Protein AF-A0A2E7MBL1-F1 (afdb_monomer)

Structure (mmCIF, N/CA/C/O backbone):
data_AF-A0A2E7MBL1-F1
#
_entry.id   AF-A0A2E7MBL1-F1
#
loop_
_atom_site.group_PDB
_atom_site.id
_atom_site.type_symbol
_atom_site.label_atom_id
_atom_site.label_alt_id
_atom_site.label_comp_id
_atom_site.label_asym_id
_atom_site.label_entity_id
_atom_site.label_seq_id
_atom_site.pdbx_PDB_ins_code
_atom_site.Cartn_x
_atom_site.Cartn_y
_atom_site.Cartn_z
_atom_site.occupancy
_atom_site.B_iso_or_equiv
_atom_site.auth_seq_id
_atom_site.auth_comp_id
_atom_site.auth_asym_id
_atom_site.auth_atom_id
_atom_site.pdbx_PDB_model_num
ATOM 1 N N . MET A 1 1 ? -48.031 -14.421 -4.126 1.00 44.28 1 MET A N 1
ATOM 2 C CA . MET A 1 1 ? -47.291 -13.347 -3.430 1.00 44.28 1 MET A CA 1
ATOM 3 C C . MET A 1 1 ? -46.295 -12.757 -4.421 1.00 44.28 1 MET A C 1
ATOM 5 O O . MET A 1 1 ? -45.382 -13.461 -4.819 1.00 44.28 1 MET A O 1
ATOM 9 N N . ARG A 1 2 ? -46.548 -11.547 -4.940 1.00 41.62 2 ARG A N 1
ATOM 10 C CA . ARG A 1 2 ? -45.677 -10.854 -5.911 1.00 41.62 2 ARG A CA 1
ATOM 11 C C . ARG A 1 2 ? -44.981 -9.699 -5.187 1.00 41.62 2 ARG A C 1
ATOM 13 O O . ARG A 1 2 ? -45.661 -8.847 -4.620 1.00 41.62 2 ARG A O 1
ATOM 20 N N . SER A 1 3 ? -43.653 -9.727 -5.166 1.00 53.53 3 SER A N 1
ATOM 21 C CA . SER A 1 3 ? -42.767 -8.785 -4.480 1.00 53.53 3 SER A CA 1
ATOM 22 C C . SER A 1 3 ? -42.781 -7.404 -5.150 1.00 53.53 3 SER A C 1
ATOM 24 O O . SER A 1 3 ? -42.576 -7.273 -6.354 1.00 53.53 3 SER A O 1
ATOM 26 N N . ARG A 1 4 ? -43.040 -6.359 -4.353 1.00 54.19 4 ARG A N 1
ATOM 27 C CA . ARG A 1 4 ? -43.056 -4.937 -4.741 1.00 54.19 4 ARG A CA 1
ATOM 28 C C . ARG A 1 4 ? -41.852 -4.194 -4.142 1.00 54.19 4 ARG A C 1
ATOM 30 O O . ARG A 1 4 ? -42.036 -3.273 -3.357 1.00 54.19 4 ARG A O 1
ATOM 37 N N . VAL A 1 5 ? -40.626 -4.602 -4.473 1.00 56.81 5 VAL A N 1
ATOM 38 C CA . VAL A 1 5 ? -39.403 -3.925 -3.986 1.00 56.81 5 VAL A CA 1
ATOM 39 C C . VAL A 1 5 ? -38.355 -3.667 -5.094 1.00 56.81 5 VAL A C 1
ATOM 41 O O . VAL A 1 5 ? -37.235 -4.143 -4.971 1.00 56.81 5 VAL A O 1
ATOM 44 N N . PRO A 1 6 ? -38.665 -2.943 -6.195 1.00 56.41 6 PRO A N 1
ATOM 45 C CA . PRO A 1 6 ? -37.592 -2.366 -7.022 1.00 56.41 6 PRO A CA 1
ATOM 46 C C . PRO A 1 6 ? -37.546 -0.827 -7.068 1.00 56.41 6 PRO A C 1
ATOM 48 O O . PRO A 1 6 ? -36.620 -0.281 -7.650 1.00 56.41 6 PRO A O 1
ATOM 51 N N . TRP A 1 7 ? -38.488 -0.101 -6.453 1.00 54.50 7 TRP A N 1
ATOM 52 C CA . TRP A 1 7 ? -38.578 1.366 -6.625 1.00 54.50 7 TRP A CA 1
ATOM 53 C C . TRP A 1 7 ? -37.818 2.209 -5.588 1.00 54.50 7 TRP A C 1
ATOM 55 O O . TRP A 1 7 ? -37.552 3.380 -5.843 1.00 54.50 7 TRP A O 1
ATOM 65 N N . ILE A 1 8 ? -37.444 1.644 -4.435 1.00 56.12 8 ILE A N 1
ATOM 66 C CA . ILE A 1 8 ? -36.786 2.412 -3.357 1.00 56.12 8 ILE A CA 1
ATOM 67 C C . ILE A 1 8 ? -35.275 2.570 -3.615 1.00 56.12 8 ILE A C 1
ATOM 69 O O . ILE A 1 8 ? -34.689 3.581 -3.244 1.00 56.12 8 ILE A O 1
ATOM 73 N N . LEU A 1 9 ? -34.640 1.625 -4.316 1.00 55.78 9 LEU A N 1
ATOM 74 C CA . LEU A 1 9 ? -33.198 1.686 -4.599 1.00 55.78 9 LEU A CA 1
ATOM 75 C C . LEU A 1 9 ? -32.841 2.714 -5.688 1.00 55.78 9 LEU A C 1
ATOM 77 O O . LEU A 1 9 ? -31.791 3.345 -5.614 1.00 55.78 9 LEU A O 1
ATOM 81 N N . SER A 1 10 ? -33.733 2.973 -6.649 1.00 58.56 10 SER A N 1
ATOM 82 C CA . SER A 1 10 ? -33.490 3.974 -7.698 1.00 58.56 10 SER A CA 1
ATOM 83 C C . SER A 1 10 ? -33.503 5.421 -7.187 1.00 58.56 10 SER A C 1
ATOM 85 O O . SER A 1 10 ? -32.818 6.271 -7.752 1.00 58.56 10 SER A O 1
ATOM 87 N N . SER A 1 11 ? -34.241 5.727 -6.112 1.00 59.75 11 SER A N 1
ATOM 88 C CA . SER A 1 11 ? -34.315 7.095 -5.576 1.00 59.75 11 SER A CA 1
ATOM 89 C C . SER A 1 11 ? -33.049 7.535 -4.835 1.00 59.75 11 SER A C 1
ATOM 91 O O . SER A 1 11 ? -32.712 8.716 -4.876 1.00 59.75 11 SER A O 1
ATOM 93 N N . PHE A 1 12 ? -32.314 6.609 -4.208 1.00 60.38 12 PHE A N 1
ATOM 94 C CA . PHE A 1 12 ? -31.072 6.947 -3.499 1.00 60.38 12 PHE A CA 1
ATOM 95 C C . PHE A 1 12 ? -29.917 7.261 -4.460 1.00 60.38 12 PHE A C 1
ATOM 97 O O . PHE A 1 12 ? -29.176 8.217 -4.238 1.00 60.38 12 PHE A O 1
ATOM 104 N N . LEU A 1 13 ? -29.827 6.541 -5.582 1.00 61.12 13 LEU A N 1
ATOM 105 C CA . LEU A 1 13 ? -28.829 6.802 -6.627 1.00 61.12 13 LEU A CA 1
ATOM 106 C C . LEU A 1 13 ? -29.030 8.166 -7.313 1.00 61.12 13 LEU A C 1
ATOM 108 O O . LEU A 1 13 ? -28.062 8.873 -7.590 1.00 61.12 13 LEU A O 1
ATOM 112 N N . ALA A 1 14 ? -30.282 8.585 -7.528 1.00 62.28 14 ALA A N 1
ATOM 113 C CA . ALA A 1 14 ? -30.582 9.890 -8.121 1.00 62.28 14 ALA A CA 1
ATOM 114 C C . ALA A 1 14 ? -30.240 11.069 -7.185 1.00 62.28 14 ALA A C 1
ATOM 116 O O . ALA A 1 14 ? -29.784 12.114 -7.651 1.00 62.28 14 ALA A O 1
ATOM 117 N N . ALA A 1 15 ? -30.416 10.903 -5.869 1.00 65.06 15 ALA A N 1
ATOM 118 C CA . ALA A 1 15 ? -30.093 11.942 -4.891 1.00 65.06 15 ALA A CA 1
ATOM 119 C C . ALA A 1 15 ? -28.574 12.175 -4.757 1.00 65.06 15 ALA A C 1
ATOM 121 O O . ALA A 1 15 ? -28.138 13.324 -4.676 1.00 65.06 15 ALA A O 1
ATOM 122 N N . GLY A 1 16 ? -27.763 11.110 -4.811 1.00 65.00 16 GLY A N 1
ATOM 123 C CA . GLY A 1 16 ? -26.299 11.214 -4.749 1.00 65.00 16 GLY A CA 1
ATOM 124 C C . GLY A 1 16 ? -25.694 11.984 -5.930 1.00 65.00 16 GLY A C 1
ATOM 125 O O . GLY A 1 16 ? -24.835 12.848 -5.742 1.00 65.00 16 GLY A O 1
ATOM 126 N N . LEU A 1 17 ? -26.201 11.754 -7.147 1.00 70.19 17 LEU A N 1
ATOM 127 C CA . LEU A 1 17 ? -25.738 12.461 -8.348 1.00 70.19 17 LEU A CA 1
ATOM 128 C C . LEU A 1 17 ? -26.079 13.962 -8.325 1.00 70.19 17 LEU A C 1
ATOM 130 O O . LEU A 1 17 ? -25.280 14.779 -8.783 1.00 70.19 17 LEU A O 1
ATOM 134 N N . ALA A 1 18 ? -27.220 14.347 -7.747 1.00 69.38 18 ALA A N 1
ATOM 135 C CA . ALA A 1 18 ? -27.607 15.753 -7.627 1.00 69.38 18 ALA A CA 1
ATOM 136 C C . ALA A 1 18 ? -26.711 16.534 -6.643 1.00 69.38 18 ALA A C 1
ATOM 138 O O . ALA A 1 18 ? -26.322 17.668 -6.928 1.00 69.38 18 ALA A O 1
ATOM 139 N N . LEU A 1 19 ? -26.332 15.919 -5.516 1.00 69.38 19 LEU A N 1
ATOM 140 C CA . LEU A 1 19 ? -25.404 16.509 -4.539 1.00 69.38 19 LEU A CA 1
ATOM 141 C C . LEU A 1 19 ? -23.981 16.651 -5.100 1.00 69.38 19 LEU A C 1
ATOM 143 O O . LEU A 1 19 ? -23.339 17.685 -4.898 1.00 69.38 19 LEU A O 1
ATOM 147 N N . SER A 1 20 ? -23.520 15.657 -5.864 1.00 74.88 20 SER A N 1
ATOM 148 C CA . SER A 1 20 ? -22.233 15.696 -6.570 1.00 74.88 20 SER A CA 1
ATOM 149 C C . SER A 1 20 ? -22.146 16.887 -7.537 1.00 74.88 20 SER A C 1
ATOM 151 O O . SER A 1 20 ? -21.222 17.702 -7.434 1.00 74.88 20 SER A O 1
ATOM 153 N N . LEU A 1 21 ? -23.153 17.065 -8.399 1.00 74.81 21 LEU A N 1
ATOM 154 C CA . LEU A 1 21 ? -23.195 18.153 -9.384 1.00 74.81 21 LEU A CA 1
ATOM 155 C C . LEU A 1 21 ? -23.265 19.543 -8.737 1.00 74.81 21 LEU A C 1
ATOM 157 O O . LEU A 1 21 ? -22.626 20.483 -9.213 1.00 74.81 21 LEU A O 1
ATOM 161 N N . TRP A 1 22 ? -23.984 19.678 -7.620 1.00 75.81 22 TRP A N 1
ATOM 162 C CA . TRP A 1 22 ? -24.046 20.943 -6.887 1.00 75.81 22 TRP A CA 1
ATOM 163 C C . TRP A 1 22 ? -22.694 21.315 -6.255 1.00 75.81 22 TRP A C 1
ATOM 165 O O . TRP A 1 22 ? -22.268 22.470 -6.332 1.00 75.81 22 TRP A O 1
ATOM 175 N N . SER A 1 23 ? -21.963 20.328 -5.721 1.00 75.50 23 SER A N 1
ATOM 176 C CA . SER A 1 23 ? -20.622 20.543 -5.157 1.00 75.50 23 SER A CA 1
ATOM 177 C C . SER A 1 23 ? -19.590 20.976 -6.212 1.00 75.50 23 SER A C 1
ATOM 179 O O . SER A 1 23 ? -18.715 21.800 -5.929 1.00 75.50 23 SER A O 1
ATOM 181 N N . GLN A 1 24 ? -19.717 20.478 -7.449 1.00 75.00 24 GLN A N 1
ATOM 182 C CA . GLN A 1 24 ? -18.837 20.852 -8.558 1.00 75.00 24 GLN A CA 1
ATOM 183 C C . GLN A 1 24 ? -19.093 22.289 -9.035 1.00 75.00 24 GLN A C 1
ATOM 185 O O . GLN A 1 24 ? -18.135 23.025 -9.279 1.00 75.00 24 GLN A O 1
ATOM 190 N N . GLY A 1 25 ? -20.355 22.732 -9.082 1.00 79.56 25 GLY A N 1
ATOM 191 C CA . GLY A 1 25 ? -20.706 24.110 -9.450 1.00 79.56 25 GLY A CA 1
ATOM 192 C C . GLY A 1 25 ? -20.120 25.164 -8.500 1.00 79.56 25 GLY A C 1
ATOM 193 O O . GLY A 1 25 ? -19.613 26.192 -8.948 1.00 79.56 25 GLY A O 1
ATOM 194 N N . ALA A 1 26 ? -20.100 24.884 -7.192 1.00 77.44 26 ALA A N 1
ATOM 195 C CA . ALA A 1 26 ? -19.528 25.794 -6.196 1.00 77.44 26 ALA A CA 1
ATOM 196 C C . ALA A 1 26 ? -18.005 25.978 -6.354 1.00 77.44 26 ALA A C 1
ATOM 198 O O . ALA A 1 26 ? -17.490 27.082 -6.173 1.00 77.44 26 ALA A O 1
ATOM 199 N N . ARG A 1 27 ? -17.278 24.919 -6.747 1.00 76.56 27 ARG A N 1
ATOM 200 C CA . ARG A 1 27 ? -15.826 24.989 -6.996 1.00 76.56 27 ARG A CA 1
ATOM 201 C C . ARG A 1 27 ? -15.489 25.804 -8.244 1.00 76.56 27 ARG A C 1
ATOM 203 O O . ARG A 1 27 ? -14.514 26.551 -8.221 1.00 76.56 27 ARG A O 1
ATOM 210 N N . ILE A 1 28 ? -16.295 25.702 -9.303 1.00 77.12 28 ILE A N 1
ATOM 211 C CA . ILE A 1 28 ? -16.098 26.491 -10.530 1.00 77.12 28 ILE A CA 1
ATOM 212 C C . ILE A 1 28 ? -16.304 27.986 -10.240 1.00 77.12 28 ILE A C 1
ATOM 214 O O . ILE A 1 28 ? -15.439 28.790 -10.579 1.00 77.12 28 ILE A O 1
ATOM 218 N N . ALA A 1 29 ? -17.362 28.352 -9.508 1.00 74.81 29 ALA A N 1
ATOM 219 C CA . ALA A 1 29 ? -17.613 29.745 -9.127 1.00 74.81 29 ALA A CA 1
ATOM 220 C C . ALA A 1 29 ? -16.495 30.339 -8.242 1.00 74.81 29 ALA A C 1
ATOM 222 O O . ALA A 1 29 ? -16.135 31.509 -8.379 1.00 74.81 29 ALA A O 1
ATOM 223 N N . GLN A 1 30 ? -15.902 29.533 -7.354 1.00 77.12 30 GLN A N 1
ATOM 224 C CA . GLN A 1 30 ? -14.782 29.967 -6.514 1.00 77.12 30 GLN A CA 1
ATOM 225 C C . GLN A 1 30 ? -13.501 30.219 -7.330 1.00 77.12 30 GLN A C 1
ATOM 227 O O . GLN A 1 30 ? -12.761 31.158 -7.034 1.00 77.12 30 GLN A O 1
ATOM 232 N N . LEU A 1 31 ? -13.251 29.416 -8.369 1.00 77.38 31 LEU A N 1
ATOM 233 C CA . LEU A 1 31 ? -12.105 29.591 -9.267 1.00 77.38 31 LEU A CA 1
ATOM 234 C C . LEU A 1 31 ? -12.280 30.798 -10.200 1.00 77.38 31 LEU A C 1
ATOM 236 O O . LEU A 1 31 ? -11.326 31.549 -10.406 1.00 77.38 31 LEU A O 1
ATOM 240 N N . GLU A 1 32 ? -13.493 31.046 -10.699 1.00 75.81 32 GLU A N 1
ATOM 241 C CA . GLU A 1 32 ? -13.794 32.249 -11.488 1.00 75.81 32 GLU A CA 1
ATOM 242 C C . GLU A 1 32 ? -13.637 33.531 -10.655 1.00 75.81 32 GLU A C 1
ATOM 244 O O . GLU A 1 32 ? -13.044 34.504 -11.126 1.00 75.81 32 GLU A O 1
ATOM 249 N N . GLY A 1 33 ? -14.054 33.520 -9.383 1.00 72.75 33 GLY A N 1
ATOM 250 C CA . GLY A 1 33 ? -13.840 34.646 -8.468 1.00 72.75 33 GLY A CA 1
ATOM 251 C C . GLY A 1 33 ? -12.359 34.967 -8.216 1.00 72.75 33 GLY A C 1
ATOM 252 O O . GLY A 1 33 ? -11.988 36.137 -8.111 1.00 72.75 33 GLY A O 1
ATOM 253 N N . GLN A 1 34 ? -11.492 33.950 -8.174 1.00 71.44 34 GLN A N 1
ATOM 254 C CA . GLN A 1 34 ? -10.045 34.138 -7.999 1.00 71.44 34 GLN A CA 1
ATOM 255 C C . GLN A 1 34 ? -9.352 34.663 -9.263 1.00 71.44 34 GLN A C 1
ATOM 257 O O . GLN A 1 34 ? -8.425 35.465 -9.162 1.00 71.44 34 GLN A O 1
ATOM 262 N N . LEU A 1 35 ? -9.818 34.261 -10.448 1.00 63.78 35 LEU A N 1
ATOM 263 C CA . LEU A 1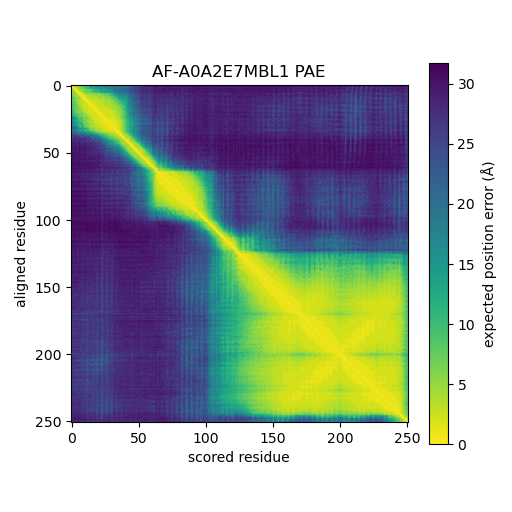 35 ? -9.280 34.741 -11.725 1.00 63.78 35 LEU A CA 1
ATOM 264 C C . LEU A 1 35 ? -9.690 36.188 -12.027 1.00 63.78 35 LEU A C 1
ATOM 266 O O . LEU A 1 35 ? -8.877 36.957 -12.533 1.00 63.78 35 LEU A O 1
ATOM 270 N N . VAL A 1 36 ? -10.913 36.588 -11.666 1.00 65.31 36 VAL A N 1
ATOM 271 C CA . VAL A 1 36 ? -11.388 37.969 -11.859 1.00 65.31 36 VAL A CA 1
ATOM 272 C C . VAL A 1 36 ? -10.793 38.927 -10.813 1.00 65.31 36 VAL A C 1
ATOM 274 O O . VAL A 1 36 ? -10.512 40.082 -11.129 1.00 65.31 36 VAL A O 1
ATOM 277 N N . GLY A 1 37 ? -10.514 38.456 -9.591 1.00 49.44 37 GLY A N 1
ATOM 278 C CA . GLY A 1 37 ? -9.892 39.266 -8.533 1.00 49.44 37 GLY A CA 1
ATOM 279 C C . GLY A 1 37 ? -8.398 39.567 -8.727 1.00 49.44 37 GLY A C 1
ATOM 280 O O . GLY A 1 37 ? -7.893 40.529 -8.152 1.00 49.44 37 GLY A O 1
ATOM 281 N N . ALA A 1 38 ? -7.687 38.791 -9.551 1.00 50.38 38 ALA A N 1
ATOM 282 C CA . ALA A 1 38 ? -6.247 38.950 -9.779 1.00 50.38 38 ALA A CA 1
ATOM 283 C C . ALA A 1 38 ? -5.884 39.927 -10.920 1.00 50.38 38 ALA A C 1
ATOM 285 O O . ALA A 1 38 ? -4.704 40.165 -11.163 1.00 50.38 38 ALA A O 1
ATOM 286 N N . GLY A 1 39 ? -6.871 40.499 -11.622 1.00 47.28 39 GLY A N 1
ATOM 287 C CA . GLY A 1 39 ? -6.654 41.345 -12.806 1.00 47.28 39 GLY A CA 1
ATOM 288 C C . GLY A 1 39 ? -6.695 42.864 -12.586 1.00 47.28 39 GLY A C 1
ATOM 289 O O . GLY A 1 39 ? -6.625 43.603 -13.564 1.00 47.28 39 GLY A O 1
ATOM 290 N N . ALA A 1 40 ? -6.846 43.354 -11.350 1.00 46.38 40 ALA A N 1
ATOM 291 C CA . ALA A 1 40 ? -7.170 44.765 -11.085 1.00 46.38 40 ALA A CA 1
ATOM 292 C C . ALA A 1 40 ? -6.053 45.602 -10.430 1.00 46.38 40 ALA A C 1
ATOM 294 O O . ALA A 1 40 ? -6.334 46.685 -9.918 1.00 46.38 40 ALA A O 1
ATOM 295 N N . VAL A 1 41 ? -4.794 45.155 -10.440 1.00 51.78 41 VAL A N 1
ATOM 296 C CA . VAL A 1 41 ? -3.677 45.945 -9.892 1.00 51.78 41 VAL A CA 1
ATOM 297 C C . VAL A 1 41 ? -2.535 45.993 -10.912 1.00 51.78 41 VAL A C 1
ATOM 299 O O . VAL A 1 41 ? -2.065 44.956 -11.360 1.00 51.78 41 VAL A O 1
ATOM 302 N N . GLU A 1 42 ? -2.136 47.223 -11.258 1.00 48.09 42 GLU A N 1
ATOM 303 C CA . GLU A 1 42 ? -1.016 47.628 -12.133 1.00 48.09 42 GLU A CA 1
ATOM 304 C C . GLU A 1 42 ? -1.270 47.746 -13.648 1.00 48.09 42 GLU A C 1
ATOM 306 O O . GLU A 1 42 ? -0.543 47.227 -14.488 1.00 48.09 42 GLU A O 1
ATOM 311 N N . ALA A 1 43 ? -2.232 48.597 -14.008 1.00 44.97 43 ALA A N 1
ATOM 312 C CA . ALA A 1 43 ? -2.128 49.424 -15.213 1.00 44.97 43 ALA A CA 1
ATOM 313 C C . ALA A 1 43 ? -1.889 50.884 -14.788 1.00 44.97 43 ALA A C 1
ATOM 315 O O . ALA A 1 43 ? -2.813 51.691 -14.722 1.00 44.97 43 ALA A O 1
ATOM 316 N N . GLY A 1 44 ? -0.647 51.213 -14.430 1.00 41.44 44 GLY A N 1
ATOM 317 C CA . GLY A 1 44 ? -0.259 52.559 -14.016 1.00 41.44 44 GLY A CA 1
ATOM 318 C C . GLY A 1 44 ? 1.204 52.848 -14.338 1.00 41.44 44 GLY A C 1
ATOM 319 O O . GLY A 1 44 ? 2.086 52.115 -13.919 1.00 41.44 44 GLY A O 1
ATOM 320 N N . SER A 1 45 ? 1.423 53.938 -15.076 1.00 45.41 45 SER A N 1
ATOM 321 C CA . SER A 1 45 ? 2.699 54.615 -15.357 1.00 45.41 45 SER A CA 1
ATOM 322 C C . SER A 1 45 ? 3.731 53.904 -16.247 1.00 45.41 45 SER A C 1
ATOM 324 O O . SER A 1 45 ? 4.815 53.538 -15.805 1.00 45.41 45 SER A O 1
ATOM 326 N N . VAL A 1 46 ? 3.458 53.870 -17.555 1.00 45.88 46 VAL A N 1
ATOM 327 C CA . VAL A 1 46 ? 4.509 53.953 -18.587 1.00 45.88 46 VAL A CA 1
ATOM 328 C C . VAL A 1 46 ? 4.355 55.296 -19.296 1.00 45.88 46 VAL A C 1
ATOM 330 O O . VAL A 1 46 ? 3.793 55.392 -20.383 1.00 45.88 46 VAL A O 1
ATOM 333 N N . GLN A 1 47 ? 4.801 56.370 -18.648 1.00 47.16 47 GLN A N 1
ATOM 334 C CA . GLN A 1 47 ? 5.040 57.637 -19.330 1.00 47.16 47 GLN A CA 1
ATOM 335 C C . GLN A 1 47 ? 6.076 58.465 -18.568 1.00 47.16 47 GLN A C 1
ATOM 337 O O . GLN A 1 47 ? 5.973 58.627 -17.358 1.00 47.16 47 GLN A O 1
ATOM 342 N N . ALA A 1 48 ? 7.020 59.012 -19.338 1.00 46.09 48 ALA A N 1
ATOM 343 C CA . ALA A 1 48 ? 8.053 59.982 -18.972 1.00 46.09 48 ALA A CA 1
ATOM 344 C C . ALA A 1 48 ? 9.334 59.443 -18.307 1.00 46.09 48 ALA A C 1
ATOM 346 O O . ALA A 1 48 ? 9.489 59.487 -17.096 1.00 46.09 48 ALA A O 1
ATOM 347 N N . GLN A 1 49 ? 10.324 59.093 -19.138 1.00 44.97 49 GLN A N 1
ATOM 348 C CA . GLN A 1 49 ? 11.611 59.807 -19.127 1.00 44.97 49 GLN A CA 1
ATOM 349 C C . GLN A 1 49 ? 12.438 59.449 -20.367 1.00 44.97 49 GLN A C 1
ATOM 351 O O . GLN A 1 49 ? 13.263 58.542 -20.383 1.00 44.97 49 GLN A O 1
ATOM 356 N N . ALA A 1 50 ? 12.196 60.207 -21.434 1.00 50.06 50 ALA A N 1
ATOM 357 C CA . ALA A 1 50 ? 13.225 60.510 -22.410 1.00 50.06 50 ALA A CA 1
ATOM 358 C C . ALA A 1 50 ? 14.010 61.702 -21.853 1.00 50.06 50 ALA A C 1
ATOM 360 O O . ALA A 1 50 ? 13.506 62.824 -21.875 1.00 50.06 50 ALA A O 1
ATOM 361 N N . GLN A 1 51 ? 15.210 61.471 -21.320 1.00 44.47 51 GLN A N 1
ATOM 362 C CA . GLN A 1 51 ? 16.160 62.551 -21.085 1.00 44.47 51 GLN A CA 1
ATOM 363 C C . GLN A 1 51 ? 17.594 62.019 -20.965 1.00 44.47 51 GLN A C 1
ATOM 365 O O . GLN A 1 51 ? 17.862 61.080 -20.226 1.00 44.47 51 GLN A O 1
ATOM 370 N N . VAL A 1 52 ? 18.488 62.716 -21.671 1.00 41.97 52 VAL A N 1
ATOM 371 C CA . VAL A 1 52 ? 19.953 62.735 -21.526 1.00 41.97 52 VAL A CA 1
ATOM 372 C C . VAL A 1 52 ? 20.733 61.655 -22.289 1.00 41.97 52 VAL A C 1
ATOM 374 O O . VAL A 1 52 ? 21.312 60.726 -21.741 1.00 41.97 52 VAL A O 1
ATOM 377 N N . TRP A 1 53 ? 20.836 61.874 -23.603 1.00 48.75 53 TRP A N 1
ATOM 378 C CA . TRP A 1 53 ? 22.108 61.709 -24.307 1.00 48.75 53 TRP A CA 1
ATOM 379 C C . TRP A 1 53 ? 22.995 62.909 -23.953 1.00 48.75 53 TRP A C 1
ATOM 381 O O . TRP A 1 53 ? 22.730 64.027 -24.391 1.00 48.75 53 TRP A O 1
ATOM 391 N N . GLY A 1 54 ? 24.016 62.685 -23.136 1.00 43.12 54 GLY A N 1
ATOM 392 C CA . GLY A 1 54 ? 25.004 63.688 -22.749 1.00 43.12 54 GLY A CA 1
ATOM 393 C C . GLY A 1 54 ? 26.062 63.010 -21.896 1.00 43.12 54 GLY A C 1
ATOM 394 O O . GLY A 1 54 ? 25.742 62.503 -20.828 1.00 43.12 54 GLY A O 1
ATOM 395 N N . GLY A 1 55 ? 27.273 62.894 -22.436 1.00 49.81 55 GLY A N 1
ATOM 396 C CA . GLY A 1 55 ? 28.361 62.155 -21.814 1.00 49.81 55 GLY A CA 1
ATOM 397 C C . GLY A 1 55 ? 28.851 62.783 -20.516 1.00 49.81 55 GLY A C 1
ATOM 398 O O . GLY A 1 55 ? 28.862 63.999 -20.377 1.00 49.81 55 GLY A O 1
ATOM 399 N N . GLU A 1 56 ? 29.320 61.922 -19.624 1.00 36.47 56 GLU A N 1
ATOM 400 C CA . GLU A 1 56 ? 30.370 62.222 -18.660 1.00 36.47 56 GLU A CA 1
ATOM 401 C C . GLU A 1 56 ? 31.005 60.893 -18.241 1.00 36.47 56 GLU A C 1
ATOM 403 O O . GLU A 1 56 ? 30.317 59.939 -17.868 1.00 36.47 56 GLU A O 1
ATOM 408 N N . ASP A 1 57 ? 32.327 60.825 -18.379 1.00 51.38 57 ASP A N 1
ATOM 409 C CA . ASP A 1 57 ? 33.172 59.735 -17.914 1.00 51.38 57 ASP A CA 1
ATOM 410 C C . ASP A 1 57 ? 33.017 59.577 -16.394 1.00 51.38 57 ASP A C 1
ATOM 412 O O . ASP A 1 57 ? 33.663 60.275 -15.612 1.00 51.38 57 ASP A O 1
ATOM 416 N N . GLN A 1 58 ? 32.168 58.646 -15.955 1.00 47.22 58 GLN A N 1
ATOM 417 C CA . GLN A 1 58 ? 32.241 58.124 -14.594 1.00 47.22 58 GLN A CA 1
ATOM 418 C C . GLN A 1 58 ? 33.155 56.893 -14.577 1.00 47.22 58 GLN A C 1
ATOM 420 O O . GLN A 1 58 ? 32.911 55.944 -15.332 1.00 47.22 58 GLN A O 1
ATOM 425 N N . PRO A 1 59 ? 34.194 56.854 -13.722 1.00 46.88 59 PRO A N 1
ATOM 426 C CA . PRO A 1 59 ? 34.965 55.642 -13.509 1.00 46.88 59 PRO A CA 1
ATOM 427 C C . PRO A 1 59 ? 34.040 54.606 -12.870 1.00 46.88 59 PRO A C 1
ATOM 429 O O . PRO A 1 59 ? 33.649 54.708 -11.711 1.00 46.88 59 PRO A O 1
ATOM 432 N N . ASN A 1 60 ? 33.642 53.622 -13.671 1.00 48.59 60 ASN A N 1
ATOM 433 C CA . ASN A 1 60 ? 32.821 52.509 -13.235 1.00 48.59 60 ASN A CA 1
ATOM 434 C C . ASN A 1 60 ? 33.646 51.652 -12.258 1.00 48.59 60 ASN A C 1
ATOM 436 O O . ASN A 1 60 ? 34.435 50.807 -12.675 1.00 48.59 60 ASN A O 1
ATOM 440 N N . GLU A 1 61 ? 33.483 51.893 -10.954 1.00 55.34 61 GLU A N 1
ATOM 441 C CA . GLU A 1 61 ? 34.068 51.078 -9.876 1.00 55.34 61 GLU A CA 1
ATOM 442 C C . GLU A 1 61 ? 33.499 49.649 -9.836 1.00 55.34 61 GLU A C 1
ATOM 444 O O . GLU A 1 61 ? 34.018 48.784 -9.131 1.00 55.34 61 GLU A O 1
ATOM 449 N N . ASN A 1 62 ? 32.480 49.345 -10.644 1.00 57.84 62 ASN A N 1
ATOM 450 C CA . ASN A 1 62 ? 32.055 47.974 -10.866 1.00 57.84 62 ASN A CA 1
ATOM 451 C C . ASN A 1 62 ? 32.929 47.361 -11.956 1.00 57.84 62 ASN A C 1
ATOM 453 O O . ASN A 1 62 ? 32.764 47.634 -13.147 1.00 57.84 62 ASN A O 1
ATOM 457 N N . GLY A 1 63 ? 33.890 46.552 -11.499 1.00 59.19 63 GLY A N 1
ATOM 458 C CA . GLY A 1 63 ? 34.869 45.850 -12.319 1.00 59.19 63 GLY A CA 1
ATOM 459 C C . GLY A 1 63 ? 34.270 45.260 -13.594 1.00 59.19 63 GLY A C 1
ATOM 460 O O . GLY A 1 63 ? 33.104 44.872 -13.631 1.00 59.19 63 GLY A O 1
ATOM 461 N N . SER A 1 64 ? 35.094 45.221 -14.647 1.00 66.00 64 SER A N 1
ATOM 462 C CA . SER A 1 64 ? 34.698 44.831 -16.006 1.00 66.00 64 SER A CA 1
ATOM 463 C C . SER A 1 64 ? 33.658 43.694 -16.030 1.00 66.00 64 SER A C 1
ATOM 465 O O . SER A 1 64 ? 33.759 42.755 -15.238 1.00 66.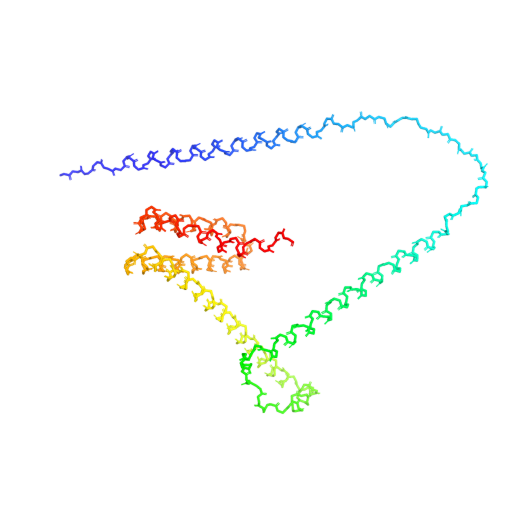00 64 SER A O 1
ATOM 467 N N . PRO A 1 65 ? 32.687 43.697 -16.960 1.00 73.44 65 PRO A N 1
ATOM 468 C CA . PRO A 1 65 ? 31.631 42.676 -17.026 1.00 73.44 65 PRO A CA 1
ATOM 469 C C . PRO A 1 65 ? 32.165 41.232 -17.099 1.00 73.44 65 PRO A C 1
ATOM 471 O O . PRO A 1 65 ? 31.448 40.279 -16.796 1.00 73.44 65 PRO A O 1
ATOM 474 N N . LEU A 1 66 ? 33.436 41.061 -17.472 1.00 67.12 66 LEU A N 1
ATOM 475 C CA . LEU A 1 66 ? 34.165 39.798 -17.413 1.00 67.12 66 LEU A CA 1
ATOM 476 C C . LEU A 1 66 ? 34.500 39.360 -15.979 1.00 67.12 66 LEU A C 1
ATOM 478 O O . LEU A 1 66 ? 34.343 38.183 -15.680 1.00 67.12 66 LEU A O 1
ATOM 482 N N . VAL A 1 67 ? 34.890 40.276 -15.089 1.00 74.94 67 VAL A N 1
ATOM 483 C CA . VAL A 1 67 ? 35.177 40.000 -13.668 1.00 74.94 67 VAL A CA 1
ATOM 484 C C . VAL A 1 67 ? 33.918 39.537 -12.938 1.00 74.94 67 VAL A C 1
ATOM 486 O O . VAL A 1 67 ? 33.961 38.537 -12.227 1.00 74.94 67 VAL A O 1
ATOM 489 N N . VAL A 1 68 ? 32.774 40.179 -13.193 1.00 76.12 68 VAL A N 1
ATOM 490 C CA . VAL A 1 68 ? 31.482 39.769 -12.613 1.00 76.12 68 VAL A CA 1
ATOM 491 C C . VAL A 1 68 ? 31.072 38.368 -13.090 1.00 76.12 68 VAL A C 1
ATOM 493 O O . VAL A 1 68 ? 30.576 37.552 -12.314 1.00 76.12 68 VAL A O 1
ATOM 496 N N . ARG A 1 69 ? 31.310 38.042 -14.368 1.00 76.38 69 ARG A N 1
ATOM 497 C CA . ARG A 1 69 ? 31.065 36.689 -14.898 1.00 76.38 69 ARG A CA 1
ATOM 498 C C . ARG A 1 69 ? 32.019 35.654 -14.304 1.00 76.38 69 ARG A C 1
ATOM 500 O O . ARG A 1 69 ? 31.579 34.546 -14.014 1.00 76.38 69 ARG A O 1
ATOM 507 N N . LEU A 1 70 ? 33.288 36.010 -14.103 1.00 85.75 70 LEU A N 1
ATOM 508 C CA . LEU A 1 70 ? 34.294 35.136 -13.495 1.00 85.75 70 LEU A CA 1
ATOM 509 C C . LEU A 1 70 ? 33.927 34.789 -12.049 1.00 85.75 70 LEU A C 1
ATOM 511 O O . LEU A 1 70 ? 33.903 33.611 -11.708 1.00 85.75 70 LEU A O 1
ATOM 515 N N . GLN A 1 71 ? 33.525 35.780 -11.251 1.00 87.50 71 GLN A N 1
ATOM 516 C CA . GLN A 1 71 ? 33.056 35.564 -9.877 1.00 87.50 71 GLN A CA 1
ATOM 517 C C . GLN A 1 71 ? 31.846 34.624 -9.822 1.00 87.50 71 GLN A C 1
ATOM 519 O O . GLN A 1 71 ? 31.823 33.684 -9.031 1.00 87.50 71 GLN A O 1
ATOM 524 N N . ARG A 1 72 ? 30.874 34.798 -10.725 1.00 86.31 72 ARG A N 1
ATOM 525 C CA . ARG A 1 72 ? 29.702 33.912 -10.803 1.00 86.31 72 ARG A CA 1
ATOM 526 C C . ARG A 1 72 ? 30.075 32.467 -11.146 1.00 86.31 72 ARG A C 1
ATOM 528 O O . ARG A 1 72 ? 29.534 31.530 -10.562 1.00 86.31 72 ARG A O 1
ATOM 535 N N . VAL A 1 73 ? 31.008 32.274 -12.078 1.00 89.12 73 VAL A N 1
ATOM 536 C CA . VAL A 1 73 ? 31.501 30.936 -12.440 1.00 89.12 73 VAL A CA 1
ATOM 537 C C . VAL A 1 73 ? 32.280 30.309 -11.279 1.00 89.12 73 VAL A C 1
ATOM 539 O O . VAL A 1 73 ? 32.131 29.117 -11.013 1.00 89.12 73 VAL A O 1
ATOM 542 N N . GLU A 1 74 ? 33.070 31.091 -10.544 1.00 91.81 74 GLU A N 1
ATOM 543 C CA . GLU A 1 74 ? 33.776 30.615 -9.351 1.00 91.81 74 GLU A CA 1
ATOM 544 C C . GLU A 1 74 ? 32.808 30.166 -8.247 1.00 91.81 74 GLU A C 1
ATOM 546 O O . GLU A 1 74 ? 33.003 29.096 -7.660 1.00 91.81 74 GLU A O 1
ATOM 551 N N . GLU A 1 75 ? 31.726 30.910 -8.012 1.00 90.75 75 GLU A N 1
ATOM 552 C CA . GLU A 1 75 ? 30.660 30.528 -7.079 1.00 90.75 75 GLU A CA 1
ATOM 553 C C . GLU A 1 75 ? 29.960 29.228 -7.501 1.00 90.75 75 GLU A C 1
ATOM 555 O O . GLU A 1 75 ? 29.754 28.325 -6.677 1.00 90.75 75 GLU A O 1
ATOM 560 N N . GLU A 1 76 ? 29.653 29.073 -8.792 1.00 83.81 76 GLU A N 1
ATOM 561 C CA . GLU A 1 76 ? 29.065 27.844 -9.330 1.00 83.81 76 GLU A CA 1
ATOM 562 C C . GLU A 1 76 ? 30.002 26.643 -9.144 1.00 83.81 76 GLU A C 1
ATOM 564 O O . GLU A 1 76 ? 29.575 25.602 -8.629 1.00 83.81 76 GLU A O 1
ATOM 569 N N . VAL A 1 77 ? 31.292 26.789 -9.458 1.00 93.38 77 VAL A N 1
ATOM 570 C CA . VAL A 1 77 ? 32.297 25.731 -9.264 1.00 93.38 77 VAL A CA 1
ATOM 571 C C . VAL A 1 77 ? 32.443 25.369 -7.783 1.00 93.38 77 VAL A C 1
ATOM 573 O O . VAL A 1 77 ? 32.501 24.181 -7.444 1.00 93.38 77 VAL A O 1
ATOM 576 N N . GLN A 1 78 ? 32.451 26.349 -6.875 1.00 92.12 78 GLN A N 1
ATOM 577 C CA . GLN A 1 78 ? 32.492 26.085 -5.433 1.00 92.12 78 GLN A CA 1
ATOM 578 C C . GLN A 1 78 ? 31.239 25.347 -4.943 1.00 92.12 78 GLN A C 1
ATOM 580 O O . GLN A 1 78 ? 31.342 24.404 -4.148 1.00 92.12 78 GLN A O 1
ATOM 585 N N . SER A 1 79 ? 30.058 25.721 -5.438 1.00 88.81 79 SER A N 1
ATOM 586 C CA . SER A 1 79 ? 28.801 25.049 -5.094 1.00 88.81 79 SER A CA 1
ATOM 587 C C . SER A 1 79 ? 28.785 23.587 -5.569 1.00 88.81 79 SER A C 1
ATOM 589 O O . SER A 1 79 ? 28.385 22.685 -4.822 1.00 88.81 79 SER A O 1
ATOM 591 N N . LEU A 1 80 ? 29.307 23.324 -6.773 1.00 84.38 80 LEU A N 1
ATOM 592 C CA . LEU A 1 80 ? 29.421 21.985 -7.346 1.00 84.38 80 LEU A CA 1
ATOM 593 C C . LEU A 1 80 ? 30.416 21.124 -6.568 1.00 84.38 80 LEU A C 1
ATOM 595 O O . LEU A 1 80 ? 30.105 19.970 -6.266 1.00 84.38 80 LEU A O 1
ATOM 599 N N . ARG A 1 81 ? 31.561 21.685 -6.154 1.00 89.94 81 ARG A N 1
ATOM 600 C CA . ARG A 1 81 ? 32.529 20.989 -5.288 1.00 89.94 81 ARG A CA 1
ATOM 601 C C . ARG A 1 81 ? 31.896 20.567 -3.963 1.00 89.94 81 ARG A C 1
ATOM 603 O O . ARG A 1 81 ? 31.946 19.383 -3.630 1.00 89.94 81 ARG A O 1
ATOM 610 N N . LYS A 1 82 ? 31.189 21.474 -3.275 1.00 88.31 82 LYS A N 1
ATOM 611 C CA . LYS A 1 82 ? 30.448 21.149 -2.037 1.00 88.31 82 LYS A CA 1
ATOM 612 C C . LYS A 1 82 ? 29.394 20.057 -2.262 1.00 88.31 82 LYS A C 1
ATOM 614 O O . LYS A 1 82 ? 29.208 19.181 -1.416 1.00 88.31 82 LYS A O 1
ATOM 619 N N . LYS A 1 83 ? 28.697 20.067 -3.404 1.00 82.38 83 LYS A N 1
ATOM 620 C CA . LYS A 1 83 ? 27.683 19.053 -3.750 1.00 82.38 83 LYS A CA 1
ATOM 621 C C . LYS A 1 83 ? 28.302 17.675 -4.006 1.00 82.38 83 LYS A C 1
ATOM 623 O O . LYS A 1 83 ? 27.750 16.668 -3.555 1.00 82.38 83 LYS A O 1
ATOM 628 N N . VAL A 1 84 ? 29.440 17.617 -4.698 1.00 86.38 84 VAL A N 1
ATOM 629 C CA . VAL A 1 84 ? 30.198 16.377 -4.934 1.00 86.38 84 VAL A CA 1
ATOM 630 C C . VAL A 1 84 ? 30.755 15.825 -3.623 1.00 86.38 84 VAL A C 1
ATOM 632 O O . VAL A 1 84 ? 30.623 14.631 -3.359 1.00 86.38 84 VAL A O 1
ATOM 635 N N . GLU A 1 85 ? 31.292 16.686 -2.762 1.00 89.12 85 GLU A N 1
ATOM 636 C CA . GLU A 1 85 ? 31.819 16.301 -1.453 1.00 89.12 85 GLU A CA 1
ATOM 637 C C . GLU A 1 85 ? 30.727 15.724 -0.541 1.00 89.12 85 GLU A C 1
ATOM 639 O O . GLU A 1 85 ? 30.895 14.632 0.003 1.00 89.12 85 GLU A O 1
ATOM 644 N N . ARG A 1 86 ? 29.546 16.358 -0.480 1.00 81.88 86 ARG A N 1
ATOM 645 C CA . ARG A 1 86 ? 28.372 15.814 0.231 1.00 81.88 86 ARG A CA 1
ATOM 646 C C . ARG A 1 86 ? 27.944 14.444 -0.300 1.00 81.88 86 ARG A C 1
ATOM 648 O O . ARG A 1 86 ? 27.620 13.553 0.483 1.00 81.88 86 ARG A O 1
ATOM 655 N N . ARG A 1 87 ? 27.960 14.239 -1.624 1.00 78.31 87 ARG A N 1
ATOM 656 C CA . ARG A 1 87 ? 27.662 12.926 -2.230 1.00 78.31 87 ARG A CA 1
ATOM 657 C C . ARG A 1 87 ? 28.707 11.877 -1.851 1.00 78.31 87 ARG A C 1
ATOM 659 O O . ARG A 1 87 ? 28.338 10.740 -1.561 1.00 78.31 87 ARG A O 1
ATOM 666 N N . ARG A 1 88 ? 29.988 12.251 -1.814 1.00 81.50 88 ARG A N 1
ATOM 667 C CA . ARG A 1 88 ? 31.086 11.360 -1.417 1.00 81.50 88 ARG A CA 1
ATOM 668 C C . ARG A 1 88 ? 30.986 10.984 0.066 1.00 81.50 88 ARG A C 1
ATOM 670 O O . ARG A 1 88 ? 31.056 9.801 0.382 1.00 81.50 88 ARG A O 1
ATOM 677 N N . ALA A 1 89 ? 30.706 11.949 0.942 1.00 78.81 89 ALA A N 1
ATOM 678 C CA . ALA A 1 89 ? 30.481 11.723 2.371 1.00 78.81 89 ALA A CA 1
ATOM 679 C C . ALA A 1 89 ? 29.269 10.811 2.638 1.00 78.81 89 ALA A C 1
ATOM 681 O O . ALA A 1 89 ? 29.369 9.861 3.413 1.00 78.81 89 ALA A O 1
ATOM 682 N N . ASN A 1 90 ? 28.148 11.019 1.938 1.00 73.81 90 ASN A N 1
ATOM 683 C CA . ASN A 1 90 ? 26.974 10.147 2.056 1.00 73.81 90 ASN A CA 1
ATOM 684 C C . ASN A 1 90 ? 27.242 8.720 1.552 1.00 73.81 90 ASN A C 1
ATOM 686 O O . ASN A 1 90 ? 26.766 7.763 2.161 1.00 73.81 90 ASN A O 1
ATOM 690 N N . LYS A 1 91 ? 28.032 8.556 0.480 1.00 73.31 91 LYS A N 1
ATOM 691 C CA . LYS A 1 91 ? 28.435 7.232 -0.022 1.00 73.31 91 LYS A CA 1
ATOM 692 C C . LYS A 1 91 ? 29.307 6.485 0.995 1.00 73.31 91 LYS A C 1
ATOM 694 O O . LYS A 1 91 ? 29.087 5.299 1.221 1.00 73.31 91 LYS A O 1
ATOM 699 N N . LEU A 1 92 ? 30.242 7.181 1.644 1.00 71.12 92 LEU A N 1
ATOM 700 C CA . LEU A 1 92 ? 31.098 6.604 2.688 1.00 71.12 92 LEU A CA 1
ATOM 701 C C . LEU A 1 92 ? 30.304 6.251 3.956 1.00 71.12 92 LEU A C 1
ATOM 703 O O . LEU A 1 92 ? 30.503 5.180 4.522 1.00 71.12 92 LEU A O 1
ATOM 707 N N . ARG A 1 93 ? 29.341 7.089 4.358 1.00 64.06 93 ARG A N 1
ATOM 708 C CA . ARG A 1 93 ? 28.462 6.806 5.505 1.00 64.06 93 ARG A CA 1
ATOM 709 C C . ARG A 1 93 ? 27.522 5.623 5.244 1.00 64.06 93 ARG A C 1
ATOM 711 O O . ARG A 1 93 ? 27.307 4.811 6.138 1.00 64.06 93 ARG A O 1
ATOM 718 N N . GLY A 1 94 ? 27.011 5.487 4.018 1.00 53.59 94 GLY A N 1
ATOM 719 C CA . GLY A 1 94 ? 26.234 4.317 3.595 1.00 53.59 94 GLY A CA 1
ATOM 720 C C . GLY A 1 94 ? 27.057 3.023 3.582 1.00 53.59 94 GLY A C 1
ATOM 721 O O . GLY A 1 94 ? 26.554 1.981 3.992 1.00 53.59 94 GLY A O 1
ATOM 722 N N . ALA A 1 95 ? 28.332 3.092 3.184 1.00 54.97 95 ALA A N 1
ATOM 723 C CA . ALA A 1 95 ? 29.247 1.949 3.231 1.00 54.97 95 ALA A CA 1
ATOM 724 C C . ALA A 1 95 ? 29.598 1.535 4.673 1.00 54.97 95 ALA A C 1
ATOM 726 O O . ALA A 1 95 ? 29.606 0.347 4.978 1.00 54.97 95 ALA A O 1
ATOM 727 N N . ALA A 1 96 ? 29.807 2.497 5.578 1.00 54.03 96 ALA A N 1
ATOM 728 C CA . ALA A 1 96 ? 30.055 2.219 6.995 1.00 54.03 96 ALA A CA 1
ATOM 729 C C . ALA A 1 96 ? 28.818 1.637 7.709 1.00 54.03 96 ALA A C 1
ATOM 731 O O . ALA A 1 96 ? 28.937 0.713 8.506 1.00 54.03 96 ALA A O 1
ATOM 732 N N . SER A 1 97 ? 27.611 2.112 7.378 1.00 49.62 97 SER A N 1
ATOM 733 C CA . SER A 1 97 ? 26.361 1.560 7.926 1.00 49.62 97 SER A CA 1
ATOM 734 C C . SER A 1 97 ? 26.070 0.132 7.439 1.00 49.62 97 SER A C 1
ATOM 736 O O . SER A 1 97 ? 25.422 -0.636 8.151 1.00 49.62 97 SER A O 1
ATOM 738 N N . ALA A 1 98 ? 26.556 -0.234 6.248 1.00 48.97 98 ALA A N 1
ATOM 739 C CA . ALA A 1 98 ? 26.444 -1.588 5.705 1.00 48.97 98 ALA A CA 1
ATOM 740 C C . ALA A 1 98 ? 27.405 -2.594 6.371 1.00 48.97 98 ALA A C 1
ATOM 742 O O . ALA A 1 98 ? 27.177 -3.791 6.267 1.00 48.97 98 ALA A O 1
ATOM 743 N N . LEU A 1 99 ? 28.450 -2.124 7.065 1.00 53.25 99 LEU A N 1
ATOM 744 C CA . LEU A 1 99 ? 29.383 -2.965 7.830 1.00 53.25 99 LEU A CA 1
ATOM 745 C C . LEU A 1 99 ? 28.891 -3.274 9.255 1.00 53.25 99 LEU A C 1
ATOM 747 O O . LEU A 1 99 ? 29.316 -4.262 9.840 1.00 53.25 99 LEU A O 1
ATOM 751 N N . VAL A 1 100 ? 28.002 -2.444 9.814 1.00 52.19 100 VAL A N 1
ATOM 752 C CA . VAL A 1 100 ? 27.512 -2.574 11.204 1.00 52.19 100 VAL A CA 1
ATOM 753 C C . VAL A 1 100 ? 26.192 -3.351 11.291 1.00 52.19 100 VAL A C 1
ATOM 755 O O . VAL A 1 100 ? 25.894 -3.957 12.315 1.00 52.19 100 VAL A O 1
ATOM 758 N N . SER A 1 101 ? 25.409 -3.390 10.212 1.00 45.66 101 SER A N 1
ATOM 759 C CA . SER A 1 101 ? 24.217 -4.238 10.121 1.00 45.66 101 SER A CA 1
ATOM 760 C C . SER A 1 101 ? 24.581 -5.519 9.376 1.00 45.66 101 SER A C 1
ATOM 762 O O . SER A 1 101 ? 24.581 -5.549 8.150 1.00 45.66 101 SER A O 1
ATOM 764 N N . GLY A 1 102 ? 24.941 -6.563 10.125 1.00 42.59 102 GLY A N 1
ATOM 765 C CA . GLY A 1 102 ? 25.289 -7.895 9.623 1.00 42.59 102 GLY A CA 1
ATOM 766 C C . GLY A 1 102 ? 24.128 -8.627 8.943 1.00 42.59 102 GLY A C 1
ATOM 767 O O . GLY A 1 102 ? 23.765 -9.722 9.352 1.00 42.59 102 GLY A O 1
ATOM 768 N N . SER A 1 103 ? 23.535 -8.040 7.903 1.00 36.94 103 SER A N 1
ATOM 769 C CA . SER A 1 103 ? 22.809 -8.817 6.907 1.00 36.94 103 SER A CA 1
ATOM 770 C C . SER A 1 103 ? 23.847 -9.579 6.091 1.00 36.94 103 SER A C 1
ATOM 772 O O . SER A 1 103 ? 24.692 -8.932 5.460 1.00 36.94 103 SER A O 1
ATOM 774 N N . PRO A 1 104 ? 23.814 -10.921 6.087 1.00 44.62 104 PRO A N 1
ATOM 775 C CA . PRO A 1 104 ? 24.643 -11.695 5.187 1.00 44.62 104 PRO A CA 1
ATOM 776 C C . PRO A 1 104 ? 24.237 -11.284 3.775 1.00 44.62 104 PRO A C 1
ATOM 778 O O . PRO A 1 104 ? 23.146 -11.593 3.302 1.00 44.62 104 PRO A O 1
ATOM 781 N N . ARG A 1 105 ? 25.096 -10.514 3.102 1.00 47.44 105 ARG A N 1
ATOM 782 C CA . ARG A 1 105 ? 25.017 -10.408 1.652 1.00 47.44 105 ARG A CA 1
ATOM 783 C C . ARG A 1 105 ? 25.304 -11.808 1.156 1.00 47.44 105 ARG A C 1
ATOM 785 O O . ARG A 1 105 ? 26.439 -12.263 1.257 1.00 47.44 105 ARG A O 1
ATOM 792 N N . HIS A 1 106 ? 24.244 -12.481 0.731 1.00 38.22 106 HIS A N 1
ATOM 793 C CA . HIS A 1 106 ? 24.300 -13.796 0.136 1.00 38.22 106 HIS A CA 1
ATOM 794 C C . HIS A 1 106 ? 25.446 -13.818 -0.880 1.00 38.22 106 HIS A C 1
ATOM 796 O O . HIS A 1 106 ? 25.466 -13.054 -1.848 1.00 38.22 106 HIS A O 1
ATOM 802 N N . HIS A 1 107 ? 26.443 -14.647 -0.591 1.00 43.88 107 HIS A N 1
ATOM 803 C CA . HIS A 1 107 ? 27.410 -15.100 -1.567 1.00 43.88 107 HIS A CA 1
ATOM 804 C C . HIS A 1 107 ? 26.633 -15.814 -2.674 1.00 43.88 107 HIS A C 1
ATOM 806 O O . HIS A 1 107 ? 26.070 -16.879 -2.441 1.00 43.88 107 HIS A O 1
ATOM 812 N N . GLY A 1 108 ? 26.576 -15.197 -3.851 1.00 40.97 108 GLY A N 1
ATOM 813 C CA . GLY A 1 108 ? 26.109 -15.819 -5.092 1.00 40.97 108 GLY A CA 1
ATOM 814 C C . GLY A 1 108 ? 27.141 -15.754 -6.220 1.00 40.97 108 GLY A C 1
ATOM 815 O O . GLY A 1 108 ? 26.838 -16.120 -7.341 1.00 40.97 108 GLY A O 1
ATOM 816 N N . ILE A 1 109 ? 28.359 -15.276 -5.941 1.00 47.12 109 ILE A N 1
ATOM 817 C CA . ILE A 1 109 ? 29.503 -15.342 -6.862 1.00 47.12 109 ILE A CA 1
ATOM 818 C C . ILE A 1 109 ? 30.748 -15.654 -6.024 1.00 47.12 109 ILE A C 1
ATOM 820 O O . ILE A 1 109 ? 31.663 -14.844 -5.894 1.00 47.12 109 ILE A O 1
ATOM 824 N N . ALA A 1 110 ? 30.733 -16.789 -5.332 1.00 45.84 110 ALA A N 1
ATOM 825 C CA . ALA A 1 110 ? 31.977 -17.428 -4.931 1.00 45.84 110 ALA A CA 1
ATOM 826 C C . ALA A 1 110 ? 32.316 -18.397 -6.072 1.00 45.84 110 ALA A C 1
ATOM 828 O O . ALA A 1 110 ? 31.497 -19.252 -6.392 1.00 45.84 110 ALA A O 1
ATOM 829 N N . ASP A 1 111 ? 33.469 -18.191 -6.706 1.00 46.12 111 ASP A N 1
ATOM 830 C CA . ASP A 1 111 ? 34.061 -19.017 -7.774 1.00 46.12 111 ASP A CA 1
ATOM 831 C C . ASP A 1 111 ? 33.557 -18.856 -9.217 1.00 46.12 111 ASP A C 1
ATOM 833 O O . ASP A 1 111 ? 33.620 -19.793 -10.010 1.00 46.12 111 ASP A O 1
ATOM 837 N N . ILE A 1 112 ? 33.184 -17.643 -9.638 1.00 51.41 112 ILE A N 1
ATOM 838 C CA . ILE A 1 112 ? 33.397 -17.289 -11.051 1.00 51.41 112 ILE A CA 1
ATOM 839 C C . ILE A 1 112 ? 34.726 -16.547 -11.112 1.00 51.41 112 ILE A C 1
ATOM 841 O O . ILE A 1 112 ? 34.813 -15.396 -10.685 1.00 51.41 112 ILE A O 1
ATOM 845 N N . ASP A 1 113 ? 35.762 -17.233 -11.596 1.00 53.44 113 ASP A N 1
ATOM 846 C CA . ASP A 1 113 ? 37.085 -16.670 -11.861 1.00 53.44 113 ASP A CA 1
ATOM 847 C C . ASP A 1 113 ? 36.929 -15.365 -12.654 1.00 53.44 113 ASP A C 1
ATOM 849 O O . ASP A 1 113 ? 36.671 -15.360 -13.859 1.00 53.44 113 ASP A O 1
ATOM 853 N N . SER A 1 114 ? 37.039 -14.233 -1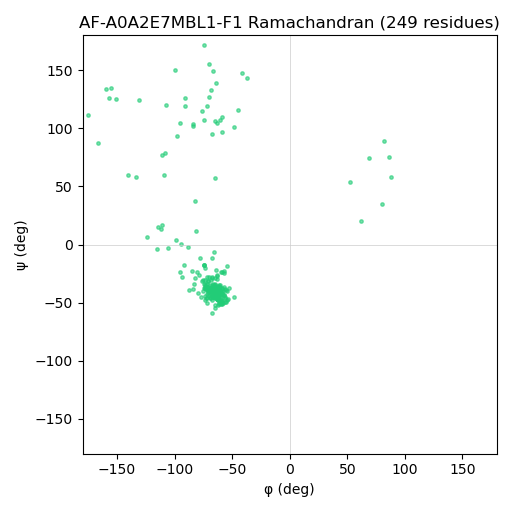1.959 1.00 56.62 114 SER A N 1
ATOM 854 C CA . SER A 1 114 ? 36.829 -12.905 -12.546 1.00 56.62 114 SER A CA 1
ATOM 855 C C . SER A 1 114 ? 37.744 -12.633 -13.746 1.00 56.62 114 SER A C 1
ATOM 857 O O . SER A 1 114 ? 37.394 -11.833 -14.608 1.00 56.62 114 SER A O 1
ATOM 859 N N . HIS A 1 115 ? 38.875 -13.341 -13.844 1.00 55.09 115 HIS A N 1
ATOM 860 C CA . HIS A 1 115 ? 39.773 -13.300 -14.995 1.00 55.09 115 HIS A CA 1
ATOM 861 C C . HIS A 1 115 ? 39.202 -13.994 -16.240 1.00 55.09 115 HIS A C 1
ATOM 863 O O . HIS A 1 115 ? 39.317 -13.440 -17.328 1.00 55.09 115 HIS A O 1
ATOM 869 N N . ASN A 1 116 ? 38.472 -15.102 -16.098 1.00 58.94 116 ASN A N 1
ATOM 870 C CA . ASN A 1 116 ? 37.861 -15.799 -17.237 1.00 58.94 116 ASN A CA 1
ATOM 871 C C . ASN A 1 116 ? 36.665 -15.030 -17.825 1.00 58.94 116 ASN A C 1
ATOM 873 O O . ASN A 1 116 ? 36.382 -15.134 -19.015 1.00 58.94 116 ASN A O 1
ATOM 877 N N . VAL A 1 117 ? 35.965 -14.232 -17.010 1.00 61.66 117 VAL A N 1
ATOM 878 C CA . VAL A 1 117 ? 34.869 -13.364 -17.482 1.00 61.66 117 VAL A CA 1
ATOM 879 C C . VAL A 1 117 ? 35.408 -12.160 -18.254 1.00 61.66 117 VAL A C 1
ATOM 881 O O . VAL A 1 117 ? 34.791 -11.746 -19.231 1.00 61.66 117 VAL A O 1
ATOM 884 N N . ILE A 1 118 ? 36.557 -11.614 -17.843 1.00 63.50 118 ILE A N 1
ATOM 885 C CA . ILE A 1 118 ? 37.214 -10.505 -18.549 1.00 63.50 118 ILE A CA 1
ATOM 886 C C . ILE A 1 118 ? 37.762 -10.993 -19.898 1.00 63.50 118 ILE A C 1
ATOM 888 O O . ILE A 1 118 ? 37.454 -10.377 -20.913 1.00 63.50 118 ILE A O 1
ATOM 892 N N . ASP A 1 119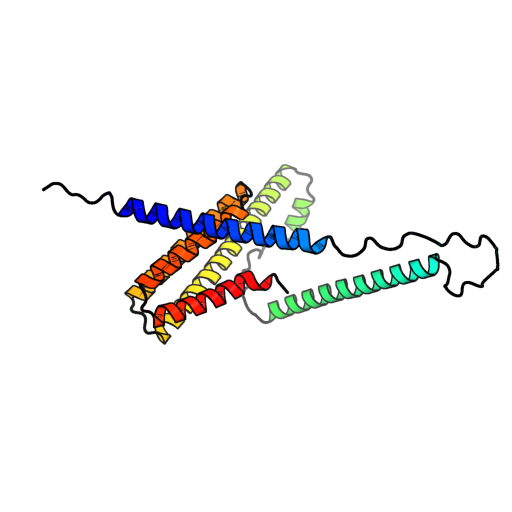 ? 38.428 -12.151 -19.943 1.00 62.50 119 ASP A N 1
ATOM 893 C CA . ASP A 1 119 ? 38.919 -12.738 -21.201 1.00 62.50 119 ASP A CA 1
ATOM 894 C C . ASP A 1 119 ? 37.776 -13.144 -22.156 1.00 62.50 119 ASP A C 1
ATOM 896 O O . ASP A 1 119 ? 37.886 -12.994 -23.373 1.00 62.50 119 ASP A O 1
ATOM 900 N N . ALA A 1 120 ? 36.634 -13.605 -21.629 1.00 60.88 120 ALA A N 1
ATOM 901 C CA . ALA A 1 120 ? 35.444 -13.889 -22.436 1.00 60.88 120 ALA A CA 1
ATOM 902 C C . ALA A 1 120 ? 34.761 -12.614 -22.971 1.00 60.88 120 ALA A C 1
ATOM 904 O O . ALA A 1 120 ? 34.190 -12.641 -24.064 1.00 60.88 120 ALA A O 1
ATOM 905 N N . LEU A 1 121 ? 34.822 -11.498 -22.234 1.00 62.69 121 LEU A N 1
ATOM 906 C CA . LEU A 1 121 ? 34.326 -10.189 -22.680 1.00 62.69 121 LEU A CA 1
ATOM 907 C C . LEU A 1 121 ? 35.241 -9.549 -23.736 1.00 62.69 121 LEU A C 1
ATOM 909 O O . LEU A 1 121 ? 34.734 -8.908 -24.660 1.00 62.69 121 LEU A O 1
ATOM 913 N N . ASP A 1 122 ? 36.552 -9.772 -23.626 1.00 65.12 122 ASP A N 1
ATOM 914 C CA . ASP A 1 122 ? 37.561 -9.329 -24.595 1.00 65.12 122 ASP A CA 1
ATOM 915 C C . ASP A 1 122 ? 37.622 -10.226 -25.847 1.00 65.12 122 ASP A C 1
ATOM 917 O O . ASP A 1 122 ? 38.197 -9.836 -26.864 1.00 65.12 122 ASP A O 1
ATOM 921 N N . SER A 1 123 ? 36.972 -11.395 -25.830 1.00 63.72 123 SER A N 1
ATOM 922 C CA . SER A 1 123 ? 36.783 -12.204 -27.036 1.00 63.72 123 SER A CA 1
ATOM 923 C C . SER A 1 123 ? 35.826 -11.513 -28.025 1.00 63.72 123 SER A C 1
ATOM 925 O O . SER A 1 123 ? 34.753 -11.019 -27.660 1.00 63.72 123 SER A O 1
ATOM 927 N N . ASP A 1 124 ? 36.210 -11.464 -29.303 1.00 66.56 124 ASP A N 1
ATOM 928 C CA . ASP A 1 124 ? 35.396 -10.912 -30.402 1.00 66.56 124 ASP A CA 1
ATOM 929 C C . ASP A 1 124 ? 34.339 -11.900 -30.933 1.00 66.56 124 ASP A C 1
ATOM 931 O O . ASP A 1 124 ? 33.716 -11.656 -31.967 1.00 66.56 124 ASP A O 1
ATOM 935 N N . ASP A 1 125 ? 34.105 -13.008 -30.225 1.00 80.50 125 ASP A N 1
ATOM 936 C CA . ASP A 1 125 ? 33.117 -14.011 -30.612 1.00 80.50 125 ASP A CA 1
ATOM 937 C C . ASP A 1 125 ? 31.683 -13.523 -30.285 1.00 80.50 125 ASP A C 1
ATOM 939 O O . ASP A 1 125 ? 31.334 -13.338 -29.107 1.00 80.50 125 ASP A O 1
ATOM 943 N N . PRO A 1 126 ? 30.825 -13.296 -31.301 1.00 79.56 126 PRO A N 1
ATOM 944 C CA . PRO A 1 126 ? 29.464 -12.811 -31.094 1.00 79.56 126 PRO A CA 1
ATOM 945 C C . PRO A 1 126 ? 28.590 -13.789 -30.292 1.00 79.56 126 PRO A C 1
ATOM 947 O O . PRO A 1 126 ? 27.719 -13.336 -29.543 1.00 79.56 126 PRO A O 1
ATOM 950 N N . ASP A 1 127 ? 28.838 -15.099 -30.380 1.00 80.50 127 ASP A N 1
ATOM 951 C CA . ASP A 1 127 ? 28.023 -16.115 -29.707 1.00 80.50 127 ASP A CA 1
ATOM 952 C C . ASP A 1 127 ? 28.303 -16.143 -28.197 1.00 80.50 127 ASP A C 1
ATOM 954 O O . ASP A 1 127 ? 27.383 -16.279 -27.381 1.00 80.50 127 ASP A O 1
ATOM 958 N N . ILE A 1 128 ? 29.568 -15.951 -27.802 1.00 78.31 128 ILE A N 1
ATOM 959 C CA . ILE A 1 128 ? 29.974 -15.845 -26.392 1.00 78.31 128 ILE A CA 1
ATOM 960 C C . ILE A 1 128 ? 29.386 -14.572 -25.778 1.00 78.31 128 ILE A C 1
ATOM 962 O O . ILE A 1 128 ? 28.781 -14.633 -24.705 1.00 78.31 128 ILE A O 1
ATOM 966 N N . ARG A 1 129 ? 29.462 -13.434 -26.484 1.00 75.75 129 ARG A N 1
ATOM 967 C CA . ARG A 1 129 ? 28.856 -12.169 -26.033 1.00 75.75 129 ARG A CA 1
ATOM 968 C C . ARG A 1 129 ? 27.339 -12.275 -25.878 1.00 75.75 129 ARG A C 1
ATOM 970 O O . ARG A 1 129 ? 26.791 -11.746 -24.910 1.00 75.75 129 ARG A O 1
ATOM 977 N N . GLN A 1 130 ? 26.652 -12.981 -26.780 1.00 82.19 130 GLN A N 1
ATOM 978 C CA . GLN A 1 130 ? 25.206 -13.185 -26.683 1.00 82.19 130 GLN A CA 1
ATOM 979 C C . GLN A 1 130 ? 24.822 -14.047 -25.472 1.00 82.19 130 GLN A C 1
ATOM 981 O O . GLN A 1 130 ? 23.889 -13.684 -24.752 1.00 82.19 130 GLN A O 1
ATOM 986 N N . ARG A 1 131 ? 25.546 -15.147 -25.218 1.00 78.12 131 ARG A N 1
ATOM 987 C CA . ARG A 1 131 ? 25.310 -16.037 -24.063 1.00 78.12 131 ARG A CA 1
ATOM 988 C C . ARG A 1 131 ? 25.630 -15.362 -22.733 1.00 78.12 131 ARG A C 1
ATOM 990 O O . ARG A 1 131 ? 24.847 -15.451 -21.793 1.00 78.12 131 ARG A O 1
ATOM 997 N N . LEU A 1 132 ? 26.748 -14.641 -22.653 1.00 81.12 132 LEU A N 1
ATOM 998 C CA . LEU A 1 132 ? 27.088 -13.872 -21.456 1.00 81.12 132 LEU A CA 1
ATOM 999 C C . LEU A 1 132 ? 26.049 -12.761 -21.222 1.00 81.12 132 LEU A C 1
ATOM 1001 O O . LEU A 1 132 ? 25.607 -12.535 -20.100 1.00 81.12 132 LEU A O 1
ATOM 1005 N N . GLY A 1 133 ? 25.592 -12.113 -22.298 1.00 80.25 133 GLY A N 1
ATOM 1006 C CA . GLY A 1 133 ? 24.549 -11.093 -22.251 1.00 80.25 133 GLY A CA 1
ATOM 1007 C C . GLY A 1 133 ? 23.156 -11.614 -21.878 1.00 80.25 133 GLY A C 1
ATOM 1008 O O . GLY A 1 133 ? 22.368 -10.849 -21.320 1.00 80.25 133 GLY A O 1
ATOM 1009 N N . SER A 1 134 ? 22.805 -12.873 -22.170 1.00 84.56 134 SER A N 1
ATOM 1010 C CA . SER A 1 134 ? 21.572 -13.485 -21.647 1.00 84.56 134 SER A CA 1
ATOM 1011 C C . SER A 1 134 ? 21.713 -13.825 -20.168 1.00 84.56 134 SER A C 1
ATOM 1013 O O . SER A 1 134 ? 20.893 -13.364 -19.390 1.00 84.56 134 SER A O 1
ATOM 1015 N N . LEU A 1 135 ? 22.808 -14.476 -19.761 1.00 82.12 135 LEU A N 1
ATOM 1016 C CA . LEU A 1 135 ? 23.050 -14.825 -18.354 1.00 82.12 135 LEU A CA 1
ATOM 1017 C C . LEU A 1 135 ? 23.043 -13.595 -17.436 1.00 82.12 135 LEU A C 1
ATOM 1019 O O . LEU A 1 135 ? 22.414 -13.606 -16.384 1.00 82.12 135 LEU A O 1
ATOM 1023 N N . VAL A 1 136 ? 23.687 -12.501 -17.855 1.00 84.62 136 VAL A N 1
ATOM 1024 C CA . VAL A 1 136 ? 23.672 -11.241 -17.094 1.00 84.62 136 VAL A CA 1
ATOM 1025 C C . VAL A 1 136 ? 22.267 -10.634 -17.035 1.00 84.62 136 VAL A C 1
ATOM 1027 O O . VAL A 1 136 ? 21.920 -10.018 -16.030 1.00 84.62 136 VAL A O 1
ATOM 1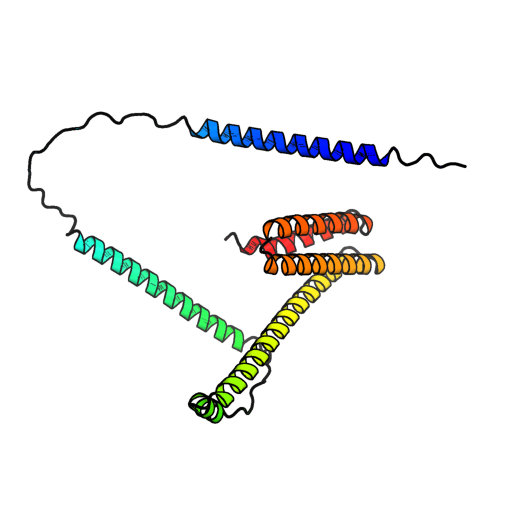030 N N . ARG A 1 137 ? 21.449 -10.769 -18.088 1.00 83.56 137 ARG A N 1
ATOM 1031 C CA . ARG A 1 137 ? 20.059 -10.284 -18.065 1.00 83.56 137 ARG A CA 1
ATOM 1032 C C . ARG A 1 137 ? 19.198 -11.111 -17.120 1.00 83.56 137 ARG A C 1
ATOM 1034 O O . ARG A 1 137 ? 18.516 -10.501 -16.303 1.00 83.56 137 ARG A O 1
ATOM 1041 N N . ASP A 1 138 ? 19.297 -12.433 -17.188 1.00 87.69 138 ASP A N 1
ATOM 1042 C CA . ASP A 1 138 ? 18.524 -13.362 -16.361 1.00 87.69 138 ASP A CA 1
ATOM 1043 C C . ASP A 1 138 ? 18.854 -13.163 -14.871 1.00 87.69 138 ASP A C 1
ATOM 1045 O O . ASP A 1 138 ? 17.959 -12.914 -14.067 1.00 87.69 138 ASP A O 1
ATOM 1049 N N . GLU A 1 139 ? 20.142 -13.103 -14.517 1.00 82.75 139 GLU A N 1
ATOM 1050 C CA . GLU A 1 139 ? 20.604 -12.810 -13.150 1.00 82.75 139 GLU A CA 1
ATOM 1051 C C . GLU A 1 139 ? 20.108 -11.434 -12.664 1.00 82.75 139 GLU A C 1
ATOM 1053 O O . GLU A 1 139 ? 19.662 -11.255 -11.528 1.00 82.75 139 GLU A O 1
ATOM 1058 N N . MET A 1 140 ? 20.144 -10.418 -13.533 1.00 85.12 140 MET A N 1
ATOM 1059 C CA . MET A 1 140 ? 19.647 -9.084 -13.190 1.00 85.12 140 MET A CA 1
ATOM 1060 C C . MET A 1 140 ? 18.126 -9.046 -13.024 1.00 85.12 140 MET A C 1
ATOM 1062 O O . MET A 1 140 ? 17.626 -8.209 -12.262 1.00 85.12 140 MET A O 1
ATOM 1066 N N . GLU A 1 141 ? 17.386 -9.887 -13.742 1.00 88.50 141 GLU A N 1
ATOM 1067 C CA . GLU A 1 141 ? 15.943 -10.061 -13.593 1.00 88.50 141 GLU A CA 1
ATOM 1068 C C . GLU A 1 141 ? 15.608 -10.785 -12.291 1.00 88.50 141 GLU A C 1
ATOM 1070 O O . GLU A 1 141 ? 14.813 -10.250 -11.514 1.00 88.50 141 GLU A O 1
ATOM 1075 N N . GLU A 1 142 ? 16.305 -11.874 -11.972 1.00 89.69 142 GLU A N 1
ATOM 1076 C CA . GLU A 1 142 ? 16.153 -12.599 -10.710 1.00 89.69 142 GLU A CA 1
ATOM 1077 C C . GLU A 1 142 ? 16.442 -11.685 -9.507 1.00 89.69 142 GLU A C 1
ATOM 1079 O O . GLU A 1 142 ? 15.614 -11.524 -8.609 1.00 89.69 142 GLU A O 1
ATOM 1084 N N . GLN A 1 143 ? 17.548 -10.935 -9.530 1.00 85.69 143 GLN A N 1
ATOM 1085 C CA . GLN A 1 143 ? 17.854 -9.959 -8.477 1.00 85.69 143 GLN A CA 1
ATOM 1086 C C . GLN A 1 143 ? 16.820 -8.827 -8.379 1.00 85.69 143 GLN A C 1
ATOM 1088 O O . GLN A 1 143 ? 16.701 -8.154 -7.345 1.00 85.69 143 GLN A O 1
ATOM 1093 N N . ARG A 1 144 ? 16.115 -8.494 -9.466 1.00 83.31 144 ARG A N 1
ATOM 1094 C CA . ARG A 1 144 ? 15.012 -7.520 -9.417 1.00 83.31 144 ARG A CA 1
ATOM 1095 C C . ARG A 1 144 ? 13.774 -8.145 -8.791 1.00 83.31 144 ARG A C 1
ATOM 1097 O O . ARG A 1 144 ? 13.106 -7.443 -8.033 1.00 83.31 144 ARG A O 1
ATOM 1104 N N . GLU A 1 145 ? 13.479 -9.398 -9.103 1.00 87.56 145 GLU A N 1
ATOM 1105 C CA . GLU A 1 145 ? 12.368 -10.158 -8.541 1.00 87.56 145 GLU A CA 1
ATOM 1106 C C . GLU A 1 145 ? 12.549 -10.384 -7.040 1.00 87.56 145 GLU A C 1
ATOM 1108 O O . GLU A 1 145 ? 11.718 -9.902 -6.272 1.00 87.56 145 GLU A O 1
ATOM 1113 N N . GLN A 1 146 ? 13.700 -10.900 -6.604 1.00 88.69 146 GLN A N 1
ATOM 1114 C CA . GLN A 1 146 ? 14.036 -11.062 -5.184 1.00 88.69 146 GLN A CA 1
ATOM 1115 C C . GLN A 1 146 ? 13.875 -9.743 -4.410 1.00 88.69 146 GLN A C 1
ATOM 1117 O O . GLN A 1 146 ? 13.201 -9.669 -3.385 1.00 88.69 146 GLN A O 1
ATOM 1122 N N . ARG A 1 147 ? 14.392 -8.625 -4.943 1.00 85.38 147 ARG A N 1
ATOM 1123 C CA . ARG A 1 147 ? 14.214 -7.302 -4.311 1.00 85.38 147 ARG A CA 1
ATOM 1124 C C . ARG A 1 147 ? 12.759 -6.835 -4.276 1.00 85.38 147 ARG A C 1
ATOM 1126 O O . ARG A 1 147 ? 12.413 -6.010 -3.425 1.00 85.38 147 ARG A O 1
ATOM 1133 N N . ARG A 1 148 ? 11.915 -7.250 -5.224 1.00 84.88 148 ARG A N 1
ATOM 1134 C CA . ARG A 1 148 ? 10.474 -6.947 -5.203 1.00 84.88 148 ARG A CA 1
ATOM 1135 C C . ARG A 1 148 ? 9.779 -7.785 -4.139 1.00 84.88 148 ARG A C 1
ATOM 1137 O O . ARG A 1 148 ? 9.005 -7.208 -3.376 1.00 84.88 148 ARG A O 1
ATOM 1144 N N . GLU A 1 149 ? 10.096 -9.070 -4.054 1.00 88.00 149 GLU A N 1
ATOM 1145 C CA . GLU A 1 149 ? 9.575 -9.989 -3.042 1.00 88.00 149 GLU A CA 1
ATOM 1146 C C . GLU A 1 149 ? 9.959 -9.545 -1.635 1.00 88.00 149 GLU A C 1
ATOM 1148 O O . GLU A 1 149 ? 9.072 -9.311 -0.822 1.00 88.00 149 GLU A O 1
ATOM 1153 N N . GLU A 1 150 ? 11.234 -9.251 -1.373 1.00 89.50 150 GLU A N 1
ATOM 1154 C CA . GLU A 1 150 ? 11.684 -8.717 -0.081 1.00 89.50 150 GLU A CA 1
ATOM 1155 C C . GLU A 1 150 ? 10.920 -7.449 0.324 1.00 89.50 150 GLU A C 1
ATOM 1157 O O . GLU A 1 150 ? 10.599 -7.225 1.493 1.00 89.50 150 GLU A O 1
ATOM 1162 N N . ARG A 1 151 ? 10.639 -6.563 -0.640 1.00 86.81 151 ARG A N 1
ATOM 1163 C CA . ARG A 1 151 ? 9.877 -5.333 -0.384 1.00 86.81 151 ARG A CA 1
ATOM 1164 C C . ARG A 1 151 ? 8.403 -5.614 -0.134 1.00 86.81 151 ARG A C 1
ATOM 1166 O O . ARG A 1 151 ? 7.793 -4.845 0.609 1.00 86.81 151 ARG A O 1
ATOM 1173 N N . ARG A 1 152 ? 7.826 -6.623 -0.790 1.00 85.44 152 ARG A N 1
ATOM 1174 C CA . ARG A 1 152 ? 6.447 -7.069 -0.565 1.00 85.44 152 ARG A CA 1
ATOM 1175 C C . ARG A 1 152 ? 6.340 -7.681 0.829 1.00 85.44 152 ARG A C 1
ATOM 1177 O O . ARG A 1 152 ? 5.505 -7.232 1.607 1.00 85.44 152 ARG A O 1
ATOM 1184 N N . GLU A 1 153 ? 7.269 -8.562 1.173 1.00 90.00 153 GLU A N 1
ATOM 1185 C CA . GLU A 1 153 ? 7.352 -9.238 2.463 1.00 90.00 153 GLU A CA 1
ATOM 1186 C C . GLU A 1 153 ? 7.507 -8.245 3.616 1.00 90.00 153 GLU A C 1
ATOM 1188 O O . GLU A 1 153 ? 6.678 -8.196 4.519 1.00 90.00 153 GLU A O 1
ATOM 1193 N N . LYS A 1 154 ? 8.466 -7.315 3.525 1.00 90.00 154 LYS A N 1
ATOM 1194 C CA . LYS A 1 154 ? 8.638 -6.243 4.525 1.00 90.00 154 LYS A CA 1
ATOM 1195 C C . LYS A 1 154 ? 7.420 -5.333 4.670 1.00 90.00 154 LYS A C 1
ATOM 1197 O O . LYS A 1 154 ? 7.300 -4.618 5.663 1.00 90.00 154 LYS A O 1
ATOM 1202 N N . ARG A 1 155 ? 6.562 -5.228 3.652 1.00 86.19 155 ARG A N 1
ATOM 1203 C CA . ARG A 1 155 ? 5.291 -4.492 3.767 1.00 86.19 155 ARG A CA 1
ATOM 1204 C C . ARG A 1 155 ? 4.198 -5.350 4.381 1.00 86.19 155 ARG A C 1
ATOM 1206 O O . ARG A 1 155 ? 3.337 -4.788 5.042 1.00 86.19 155 ARG A O 1
ATOM 1213 N N . ARG A 1 156 ? 4.188 -6.656 4.122 1.00 88.12 156 ARG A N 1
ATOM 1214 C CA . ARG A 1 156 ? 3.259 -7.593 4.755 1.00 88.12 156 ARG A CA 1
ATOM 1215 C C . ARG A 1 156 ? 3.528 -7.658 6.258 1.00 88.12 156 ARG A C 1
ATOM 1217 O O . ARG A 1 156 ? 2.666 -7.244 7.012 1.00 88.12 156 ARG A O 1
ATOM 1224 N N . GLN A 1 157 ? 4.765 -7.946 6.658 1.00 92.00 157 GLN A N 1
ATOM 1225 C CA . GLN A 1 157 ? 5.176 -8.020 8.068 1.00 92.00 157 GLN A CA 1
ATOM 1226 C C . GLN A 1 157 ? 4.874 -6.743 8.859 1.00 92.00 157 GLN A C 1
ATOM 1228 O O . GLN A 1 157 ? 4.467 -6.796 10.010 1.00 92.00 157 GLN A O 1
ATOM 1233 N N . ARG A 1 158 ? 5.062 -5.564 8.249 1.00 90.38 158 ARG A N 1
ATOM 1234 C CA . ARG A 1 158 ? 4.721 -4.291 8.907 1.00 90.38 158 ARG A CA 1
ATOM 1235 C C . ARG A 1 158 ? 3.222 -4.109 9.111 1.00 90.38 158 ARG A C 1
ATOM 1237 O O . ARG A 1 158 ? 2.835 -3.487 10.088 1.00 90.38 158 ARG A O 1
ATOM 1244 N N . MET A 1 159 ? 2.415 -4.599 8.175 1.00 89.69 159 MET A N 1
ATOM 1245 C CA . MET A 1 159 ? 0.963 -4.543 8.291 1.00 89.69 159 MET A CA 1
ATOM 1246 C C . MET A 1 159 ? 0.471 -5.542 9.336 1.00 89.69 159 MET A C 1
ATOM 1248 O O . MET A 1 159 ? -0.293 -5.160 10.209 1.00 89.69 159 MET A O 1
ATOM 1252 N N . GLU A 1 160 ? 0.977 -6.775 9.295 1.00 92.94 160 GLU A N 1
ATOM 1253 C CA . GLU A 1 160 ? 0.699 -7.802 10.305 1.00 92.94 160 GLU A CA 1
ATOM 1254 C C . GLU A 1 160 ? 1.053 -7.292 11.706 1.00 92.94 160 GLU A C 1
ATOM 1256 O O . GLU A 1 160 ? 0.191 -7.277 12.571 1.00 92.94 160 GLU A O 1
ATOM 1261 N N . ALA A 1 161 ? 2.254 -6.737 11.899 1.00 94.19 16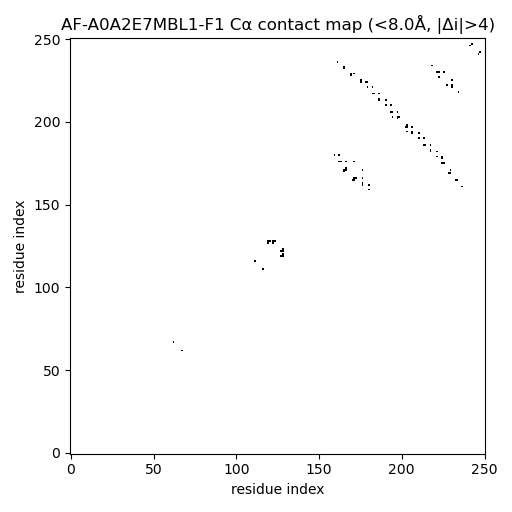1 ALA A N 1
ATOM 1262 C CA . ALA A 1 161 ? 2.657 -6.166 13.185 1.00 94.19 161 ALA A CA 1
ATOM 1263 C C . ALA A 1 161 ? 1.759 -4.999 13.645 1.00 94.19 161 ALA A C 1
ATOM 1265 O O . ALA A 1 161 ? 1.516 -4.841 14.836 1.00 94.19 161 ALA A O 1
ATOM 1266 N N . MET A 1 162 ? 1.263 -4.171 12.717 1.00 94.50 162 MET A N 1
ATOM 1267 C CA . MET A 1 162 ? 0.323 -3.091 13.041 1.00 94.50 162 MET A CA 1
ATOM 1268 C C . MET A 1 162 ? -1.039 -3.645 13.480 1.00 94.50 162 MET A C 1
ATOM 1270 O O . MET A 1 162 ? -1.630 -3.135 14.430 1.00 94.50 162 MET A O 1
ATOM 1274 N N . LEU A 1 163 ? -1.549 -4.665 12.784 1.00 95.12 163 LEU A N 1
ATOM 1275 C CA . LEU A 1 163 ? -2.816 -5.310 13.123 1.00 95.12 163 LEU A CA 1
ATOM 1276 C C . LEU A 1 163 ? -2.721 -6.087 14.435 1.00 95.12 163 LEU A C 1
ATOM 1278 O O . LEU A 1 163 ? -3.660 -6.041 15.219 1.00 95.12 163 LEU A O 1
ATOM 1282 N N . GLU A 1 164 ? -1.597 -6.756 14.684 1.00 96.69 164 GLU A N 1
ATOM 1283 C CA . GLU A 1 164 ? -1.316 -7.466 15.932 1.00 96.69 164 GLU A CA 1
ATOM 1284 C C . GLU A 1 164 ? -1.268 -6.481 17.107 1.00 96.69 164 GLU A C 1
ATOM 1286 O O . GLU A 1 164 ? -1.977 -6.669 18.092 1.00 96.69 164 GLU A O 1
ATOM 1291 N N . GLU A 1 165 ? -0.553 -5.358 16.959 1.00 96.25 165 GLU A N 1
ATOM 1292 C CA . GLU A 1 165 ? -0.531 -4.282 17.961 1.00 96.25 165 GLU A CA 1
ATOM 1293 C C . GLU A 1 165 ? -1.950 -3.761 18.267 1.00 96.25 165 GLU A C 1
ATOM 1295 O O . GLU A 1 165 ? -2.320 -3.598 19.431 1.00 96.25 165 GLU A O 1
ATOM 1300 N N . LEU A 1 166 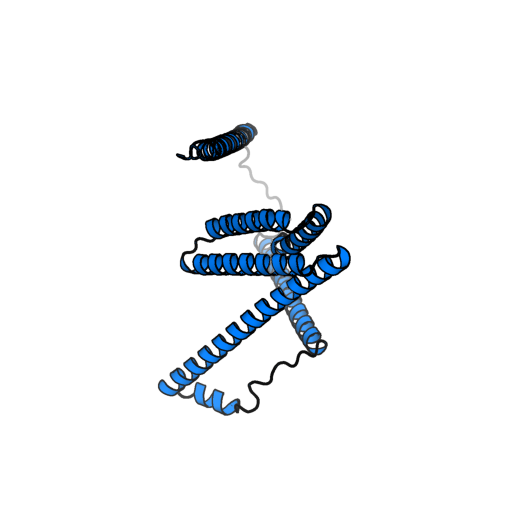? -2.760 -3.507 17.233 1.00 95.62 166 LEU A N 1
ATOM 1301 C CA . LEU A 1 166 ? -4.143 -3.049 17.398 1.00 95.62 166 LEU A CA 1
ATOM 1302 C C . LEU A 1 166 ? -5.029 -4.106 18.062 1.00 95.62 166 LEU A C 1
ATOM 1304 O O . LEU A 1 166 ? -5.836 -3.765 18.929 1.00 95.62 166 LEU A O 1
ATOM 1308 N N . ALA A 1 167 ? -4.869 -5.372 17.680 1.00 96.62 167 ALA A N 1
ATOM 1309 C CA . ALA A 1 167 ? -5.624 -6.480 18.239 1.00 96.62 167 ALA A CA 1
ATOM 1310 C C . ALA A 1 167 ? -5.335 -6.666 19.728 1.00 96.62 167 ALA A C 1
ATOM 1312 O O . ALA A 1 167 ? -6.273 -6.836 20.506 1.00 96.62 167 ALA A O 1
ATOM 1313 N N . GLU A 1 168 ? -4.071 -6.555 20.139 1.00 96.38 168 GLU A N 1
ATOM 1314 C CA . GLU A 1 168 ? -3.675 -6.611 21.545 1.00 96.38 168 GLU A CA 1
ATOM 1315 C C . GLU A 1 168 ? -4.206 -5.410 22.343 1.00 96.38 168 GLU A C 1
ATOM 1317 O O . GLU A 1 168 ? -4.751 -5.580 23.435 1.00 96.38 168 GLU A O 1
ATOM 1322 N N . GLN A 1 169 ? -4.080 -4.191 21.806 1.00 97.06 169 GLN A N 1
ATOM 1323 C CA . GLN A 1 169 ? -4.457 -2.960 22.514 1.00 97.06 169 GLN A CA 1
ATOM 1324 C C . GLN A 1 169 ? -5.974 -2.778 22.644 1.00 97.06 169 GLN A C 1
ATOM 1326 O O . GLN A 1 169 ? -6.455 -2.332 23.686 1.00 97.06 169 GLN A O 1
ATOM 1331 N N . HIS A 1 170 ? -6.729 -3.129 21.602 1.00 96.81 170 HIS A N 1
ATOM 1332 C CA . HIS A 1 170 ? -8.177 -2.914 21.516 1.00 96.81 170 HIS A CA 1
ATOM 1333 C C . HIS A 1 170 ? -8.989 -4.216 21.556 1.00 96.81 170 HIS A C 1
ATOM 1335 O O . HIS A 1 170 ? -10.189 -4.208 21.263 1.00 96.81 170 HIS A O 1
ATOM 1341 N N . GLN A 1 171 ? -8.336 -5.320 21.938 1.00 96.62 171 GLN A N 1
ATOM 1342 C CA . GLN A 1 171 ? -8.938 -6.636 22.165 1.00 96.62 171 GLN A CA 1
ATOM 1343 C C . GLN A 1 171 ? -9.769 -7.109 20.967 1.00 96.62 171 GLN A C 1
ATOM 1345 O O . GLN A 1 171 ? -10.954 -7.426 21.099 1.00 96.62 171 GLN A O 1
ATOM 1350 N N . PHE A 1 172 ? -9.169 -7.117 19.774 1.00 96.62 172 PHE A N 1
ATOM 1351 C CA . PHE A 1 172 ? -9.852 -7.663 18.601 1.00 96.62 172 PHE A CA 1
ATOM 1352 C C . PHE A 1 172 ? -10.094 -9.154 18.818 1.00 96.62 172 PHE A C 1
ATOM 1354 O O . PHE A 1 172 ? -9.231 -9.881 19.306 1.00 96.62 172 PHE A O 1
ATOM 1361 N N . THR A 1 173 ? -11.275 -9.621 18.432 1.00 96.94 173 THR A N 1
ATOM 1362 C CA . THR A 1 173 ? -11.520 -11.063 18.333 1.00 96.94 173 THR A CA 1
ATOM 1363 C C . THR A 1 173 ? -10.732 -11.650 17.162 1.00 96.94 173 THR A C 1
ATOM 1365 O O . THR A 1 173 ? -10.491 -10.955 16.174 1.00 96.94 173 THR A O 1
ATOM 1368 N N . ASP A 1 174 ? -10.416 -12.946 17.213 1.00 95.44 174 ASP A N 1
ATOM 1369 C CA . ASP A 1 174 ? -9.738 -13.645 16.109 1.00 95.44 174 ASP A CA 1
ATOM 1370 C C . ASP A 1 174 ? -10.471 -13.454 14.770 1.00 95.44 174 ASP A C 1
ATOM 1372 O O . ASP A 1 174 ? -9.846 -13.251 13.732 1.00 95.44 174 ASP A O 1
ATOM 1376 N N . SER A 1 175 ? -11.811 -13.439 14.791 1.00 94.69 175 SER A N 1
ATOM 1377 C CA . SER A 1 175 ? -12.631 -13.177 13.602 1.00 94.69 175 SER A CA 1
ATOM 1378 C C . SER A 1 175 ? -12.493 -11.753 13.067 1.00 94.69 175 SER A C 1
ATOM 1380 O O . SER A 1 175 ? -12.488 -11.563 11.854 1.00 94.69 175 SER A O 1
ATOM 1382 N N . GLN A 1 176 ? -12.381 -10.752 13.946 1.00 95.00 176 GLN A N 1
ATOM 1383 C CA . GLN A 1 176 ? -12.183 -9.360 13.532 1.00 95.00 176 GLN A CA 1
ATOM 1384 C C . GLN A 1 176 ? -10.777 -9.149 12.980 1.00 95.00 176 GLN A C 1
ATOM 1386 O O . GLN A 1 176 ? -10.621 -8.508 11.946 1.00 95.00 176 GLN A O 1
ATOM 1391 N N . TYR A 1 177 ? -9.768 -9.719 13.644 1.00 95.12 177 TYR A N 1
ATOM 1392 C CA . TYR A 1 177 ? -8.388 -9.682 13.177 1.00 95.12 177 TYR A CA 1
ATOM 1393 C C . TYR A 1 177 ? -8.256 -10.327 11.795 1.00 95.12 177 TYR A C 1
ATOM 1395 O O . TYR A 1 177 ? -7.735 -9.699 10.875 1.00 95.12 177 TYR A O 1
ATOM 1403 N N . GLN A 1 178 ? -8.782 -11.545 11.628 1.00 93.75 178 GLN A N 1
ATOM 1404 C CA . GLN A 1 178 ? -8.726 -12.258 10.355 1.00 93.75 178 GLN A CA 1
ATOM 1405 C C . GLN A 1 178 ? -9.483 -11.502 9.258 1.00 93.75 178 GLN A C 1
ATOM 1407 O O . GLN A 1 178 ? -8.920 -11.267 8.194 1.00 93.75 178 GLN A O 1
ATOM 1412 N N . GLY A 1 179 ? -10.712 -11.049 9.538 1.00 91.94 179 GLY A N 1
ATOM 1413 C CA . GLY A 1 179 ? -11.512 -10.299 8.569 1.00 91.94 179 GLY A CA 1
ATOM 1414 C C . GLY A 1 179 ? -10.830 -9.010 8.110 1.00 91.94 179 GLY A C 1
ATOM 1415 O O . GLY A 1 179 ? -10.800 -8.719 6.921 1.00 91.94 179 GLY A O 1
ATOM 1416 N N . LEU A 1 180 ? -10.216 -8.267 9.033 1.00 95.00 180 LEU A N 1
ATOM 1417 C CA . LEU A 1 180 ? -9.498 -7.036 8.707 1.00 95.00 180 LEU A CA 1
ATOM 1418 C C . LEU A 1 180 ? -8.172 -7.297 7.973 1.00 95.00 180 LEU A C 1
ATOM 1420 O O . LEU A 1 180 ? -7.788 -6.523 7.098 1.00 95.00 180 LEU A O 1
ATOM 1424 N N . SER A 1 181 ? -7.471 -8.380 8.319 1.00 93.75 181 SER A N 1
ATOM 1425 C CA . SER A 1 181 ? -6.247 -8.813 7.637 1.00 93.75 181 SER A CA 1
ATOM 1426 C C . SER A 1 181 ? -6.520 -9.179 6.177 1.00 93.75 181 SER A C 1
ATOM 1428 O O . SER A 1 181 ? -5.822 -8.696 5.282 1.00 93.75 181 SER A O 1
ATOM 1430 N N . ASP A 1 182 ? -7.570 -9.970 5.936 1.00 92.75 182 ASP A N 1
ATOM 1431 C CA . ASP A 1 182 ? -7.982 -10.394 4.596 1.00 92.75 182 ASP A CA 1
ATOM 1432 C C . ASP A 1 182 ? -8.405 -9.183 3.750 1.00 92.75 182 ASP A C 1
ATOM 1434 O O . ASP A 1 182 ? -7.881 -8.991 2.652 1.00 92.75 182 ASP A O 1
ATOM 1438 N N . LEU A 1 183 ? -9.230 -8.300 4.321 1.00 94.94 183 LEU A N 1
ATOM 1439 C CA . LEU A 1 183 ? -9.680 -7.053 3.700 1.00 94.94 183 LEU A CA 1
ATOM 1440 C C . LEU A 1 183 ? -8.508 -6.163 3.239 1.00 94.94 183 LEU A C 1
ATOM 1442 O O . LEU A 1 183 ? -8.468 -5.683 2.108 1.00 94.94 183 LEU A O 1
ATOM 1446 N N . ILE A 1 184 ? -7.509 -5.953 4.104 1.00 93.38 184 ILE A N 1
ATOM 1447 C CA . ILE A 1 184 ? -6.337 -5.127 3.767 1.00 93.38 184 ILE A CA 1
ATOM 1448 C C . ILE A 1 184 ? -5.430 -5.827 2.746 1.00 93.38 184 ILE A C 1
ATOM 1450 O O . ILE A 1 184 ? -4.752 -5.158 1.957 1.00 93.38 184 ILE A O 1
ATOM 1454 N N . SER A 1 185 ? -5.358 -7.160 2.767 1.00 90.56 185 SER A N 1
ATOM 1455 C CA . SER A 1 185 ? -4.613 -7.907 1.752 1.00 90.56 185 SER A CA 1
ATOM 1456 C C . SER A 1 185 ? -5.249 -7.729 0.375 1.00 90.56 185 SER A C 1
ATOM 1458 O O . SER A 1 185 ? -4.529 -7.414 -0.574 1.00 90.56 185 SER A O 1
ATOM 1460 N N . GLU A 1 186 ? -6.575 -7.849 0.286 1.00 92.19 186 GLU A N 1
ATOM 1461 C CA . GLU A 1 186 ? -7.346 -7.664 -0.946 1.00 92.19 186 GLU A CA 1
ATOM 1462 C C . GLU A 1 186 ? -7.187 -6.241 -1.502 1.00 92.19 186 GLU A C 1
ATOM 1464 O O . GLU A 1 186 ? -6.717 -6.085 -2.630 1.00 92.19 186 GLU A O 1
ATOM 1469 N N . GLU A 1 187 ? -7.397 -5.203 -0.677 1.00 94.50 187 GLU A N 1
ATOM 1470 C CA . GLU A 1 187 ? -7.174 -3.792 -1.051 1.00 94.50 187 GLU A CA 1
ATOM 1471 C C . GLU A 1 187 ? -5.796 -3.591 -1.709 1.00 94.50 187 GLU A C 1
ATOM 1473 O O . GLU A 1 187 ? -5.625 -2.907 -2.725 1.00 94.50 187 GLU A O 1
ATOM 1478 N N . ARG A 1 188 ? -4.757 -4.185 -1.114 1.00 91.75 188 ARG A N 1
ATOM 1479 C CA . ARG A 1 188 ? -3.378 -4.023 -1.581 1.00 91.75 188 ARG A CA 1
ATOM 1480 C C . ARG A 1 188 ? -3.125 -4.726 -2.901 1.00 91.75 188 ARG A C 1
ATOM 1482 O O . ARG A 1 188 ? -2.350 -4.191 -3.706 1.00 91.75 188 ARG A O 1
ATOM 1489 N N . ASP A 1 189 ? -3.694 -5.907 -3.088 1.00 90.94 189 ASP A N 1
ATOM 1490 C CA . ASP A 1 189 ? -3.547 -6.673 -4.317 1.00 90.94 189 ASP A CA 1
ATOM 1491 C C . ASP A 1 189 ? -4.264 -5.957 -5.465 1.00 90.94 189 ASP A C 1
ATOM 1493 O O . ASP A 1 189 ? -3.622 -5.674 -6.482 1.00 90.94 189 ASP A O 1
ATOM 1497 N N . GLU A 1 190 ? -5.495 -5.489 -5.249 1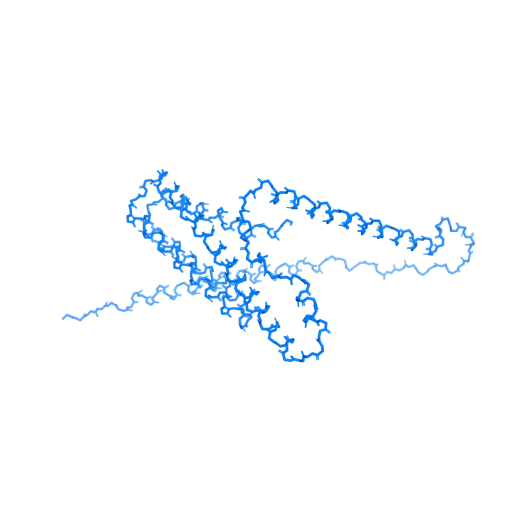.00 93.06 190 GLU A N 1
ATOM 1498 C CA . GLU A 1 190 ? -6.244 -4.701 -6.232 1.00 93.06 190 GLU A CA 1
ATOM 1499 C C . GLU A 1 190 ? -5.516 -3.409 -6.620 1.00 93.06 190 GLU A C 1
ATOM 1501 O O . GLU A 1 190 ? -5.266 -3.144 -7.800 1.00 93.06 190 GLU A O 1
ATOM 1506 N N . ILE A 1 191 ? -5.075 -2.613 -5.638 1.00 94.06 191 ILE A N 1
ATOM 1507 C CA . ILE A 1 191 ? -4.313 -1.385 -5.904 1.00 94.06 191 ILE A CA 1
ATOM 1508 C C . ILE A 1 191 ? -3.008 -1.710 -6.647 1.00 94.06 191 ILE A C 1
ATOM 1510 O O . ILE A 1 191 ? -2.576 -0.961 -7.533 1.00 94.06 191 ILE A O 1
ATOM 1514 N N . SER A 1 192 ? -2.340 -2.811 -6.298 1.00 90.81 192 SER A N 1
ATOM 1515 C CA . SER A 1 192 ? -1.099 -3.234 -6.951 1.00 90.81 192 SER A CA 1
ATOM 1516 C C . SER A 1 192 ? -1.321 -3.594 -8.422 1.00 90.81 192 SER A C 1
ATOM 1518 O O . SER A 1 192 ? -0.533 -3.160 -9.273 1.00 90.81 192 SER A O 1
ATOM 1520 N N . GLU A 1 193 ? -2.369 -4.354 -8.730 1.00 91.94 193 GLU A N 1
ATOM 1521 C CA . GLU A 1 193 ? -2.771 -4.697 -10.097 1.00 91.94 193 GLU A CA 1
ATOM 1522 C C . GLU A 1 193 ? -3.157 -3.458 -10.895 1.00 91.94 193 GLU A C 1
ATOM 1524 O O . GLU A 1 193 ? -2.704 -3.261 -12.024 1.00 91.94 193 GLU A O 1
ATOM 1529 N N . LEU A 1 194 ? -3.885 -2.550 -10.263 1.00 95.25 194 LEU A N 1
ATOM 1530 C CA . LEU A 1 194 ? -4.328 -1.316 -10.874 1.00 95.25 194 LEU A CA 1
ATOM 1531 C C . LEU A 1 194 ? -3.145 -0.410 -11.256 1.00 95.25 194 LEU A C 1
ATOM 1533 O O . LEU A 1 194 ? -3.061 0.089 -12.380 1.00 95.25 194 LEU A O 1
ATOM 1537 N N . PHE A 1 195 ? -2.144 -0.277 -10.381 1.00 94.00 195 PHE A N 1
ATOM 1538 C CA . PHE A 1 195 ? -0.901 0.422 -10.725 1.00 94.00 195 PHE A CA 1
ATOM 1539 C C . PHE A 1 195 ? 0.021 -0.372 -11.655 1.00 94.00 195 PHE A C 1
ATOM 1541 O O . PHE A 1 195 ? 0.943 0.218 -12.224 1.00 94.00 195 PHE A O 1
ATOM 1548 N N . ARG A 1 196 ? -0.156 -1.690 -11.791 1.00 92.56 196 ARG A N 1
ATOM 1549 C CA . ARG A 1 196 ? 0.536 -2.483 -12.812 1.00 92.56 196 ARG A CA 1
ATOM 1550 C C . ARG A 1 196 ? -0.039 -2.159 -14.188 1.00 92.56 196 ARG A C 1
ATOM 1552 O O . ARG A 1 196 ? 0.750 -1.778 -15.046 1.00 92.56 196 ARG A O 1
ATOM 1559 N N . ALA A 1 197 ? -1.361 -2.197 -14.345 1.00 94.00 197 ALA A N 1
ATOM 1560 C CA . ALA A 1 197 ? -2.045 -1.795 -15.573 1.00 94.00 197 ALA A CA 1
ATOM 1561 C C . ALA A 1 197 ? -1.694 -0.347 -15.963 1.00 94.00 197 ALA A C 1
ATOM 1563 O O . ALA A 1 197 ? -1.258 -0.102 -17.084 1.00 94.00 197 ALA A O 1
ATOM 1564 N N . ALA A 1 198 ? -1.702 0.574 -14.988 1.00 95.75 198 ALA A N 1
ATOM 1565 C CA . ALA A 1 198 ? -1.343 1.984 -15.183 1.00 95.75 198 ALA A CA 1
ATOM 1566 C C . ALA A 1 198 ? 0.071 2.221 -15.763 1.00 95.75 198 ALA A C 1
ATOM 1568 O O . ALA A 1 198 ? 0.370 3.289 -16.302 1.00 95.75 198 ALA A O 1
ATOM 1569 N N . ARG A 1 199 ? 1.0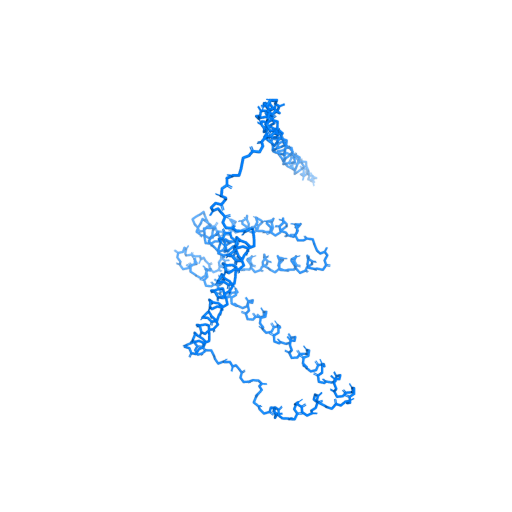00 1.266 -15.582 1.00 94.38 199 ARG A N 1
ATOM 1570 C CA . ARG A 1 199 ? 2.357 1.353 -16.155 1.00 94.38 199 ARG A CA 1
ATOM 1571 C C . ARG A 1 199 ? 2.386 0.994 -17.633 1.00 94.38 199 ARG A C 1
ATOM 1573 O O . ARG A 1 199 ? 3.304 1.444 -18.311 1.00 94.38 199 ARG A O 1
ATOM 1580 N N . GLU A 1 200 ? 1.445 0.178 -18.088 1.00 94.88 200 GLU A N 1
ATOM 1581 C CA . GLU A 1 200 ? 1.355 -0.293 -19.469 1.00 94.88 200 GLU A CA 1
ATOM 1582 C C . GLU A 1 200 ? 0.632 0.737 -20.350 1.00 94.88 200 GLU A C 1
ATOM 1584 O O . GLU A 1 200 ? 1.059 0.988 -21.473 1.00 94.88 200 GLU A O 1
ATOM 1589 N N . ASP A 1 201 ? -0.404 1.393 -19.819 1.00 95.06 201 ASP A N 1
ATOM 1590 C CA . ASP A 1 201 ? -1.258 2.357 -20.535 1.00 95.06 201 ASP A CA 1
ATOM 1591 C C . ASP A 1 201 ? -1.002 3.840 -20.164 1.00 95.06 201 ASP A C 1
ATOM 1593 O O . ASP A 1 201 ? -1.610 4.746 -20.735 1.00 95.06 201 ASP A O 1
ATOM 1597 N N . HIS A 1 202 ? -0.102 4.102 -19.209 1.00 92.81 202 HIS A N 1
ATOM 1598 C CA . HIS A 1 202 ? 0.217 5.423 -18.654 1.00 92.81 202 HIS A CA 1
ATOM 1599 C C . HIS A 1 202 ? -0.947 6.151 -17.941 1.00 92.81 202 HIS A C 1
ATOM 1601 O O . HIS A 1 202 ? -0.858 7.360 -17.698 1.00 92.81 202 HIS A O 1
ATOM 1607 N N . SER A 1 203 ? -2.000 5.447 -17.510 1.00 95.81 203 SER A N 1
ATOM 1608 C CA . SER A 1 203 ? -3.220 6.018 -16.906 1.00 95.81 203 SER A CA 1
ATOM 1609 C C . SER A 1 203 ? -3.114 6.344 -15.399 1.00 95.81 203 SER A C 1
ATOM 1611 O O . SER A 1 203 ? -4.067 6.231 -14.627 1.00 95.81 203 SER A O 1
ATOM 1613 N N . PHE A 1 204 ? -1.957 6.833 -14.937 1.00 93.62 204 PHE A N 1
ATOM 1614 C CA . PHE A 1 204 ? -1.675 7.030 -13.503 1.00 93.62 204 PHE A CA 1
ATOM 1615 C C . PHE A 1 204 ? -2.638 7.964 -12.749 1.00 93.62 204 PHE A C 1
ATOM 1617 O O . PHE A 1 204 ? -2.692 7.891 -11.522 1.00 93.62 204 PHE A O 1
ATOM 1624 N N . GLY A 1 205 ? -3.330 8.878 -13.436 1.00 95.12 205 GLY A N 1
ATOM 1625 C CA . GLY A 1 205 ? -4.330 9.757 -12.818 1.00 95.12 205 GLY A CA 1
ATOM 1626 C C . GLY A 1 205 ? -5.551 8.967 -12.352 1.00 95.12 205 GLY A C 1
ATOM 1627 O O . GLY A 1 205 ? -5.808 8.899 -11.154 1.00 95.12 205 GLY A O 1
ATOM 1628 N N . GLN A 1 206 ? -6.199 8.275 -13.292 1.00 95.50 206 GLN A N 1
ATOM 1629 C CA . GLN A 1 206 ? -7.341 7.389 -13.034 1.00 95.50 206 GLN A CA 1
ATOM 1630 C C . GLN A 1 206 ? -6.980 6.295 -12.028 1.00 95.50 206 GLN A C 1
ATOM 1632 O O . GLN A 1 206 ? -7.766 5.955 -11.150 1.00 95.50 206 GLN A O 1
ATOM 1637 N N . ALA A 1 207 ? -5.743 5.796 -12.103 1.00 95.94 207 ALA A N 1
ATOM 1638 C CA . ALA A 1 207 ? -5.253 4.810 -11.160 1.00 95.94 207 ALA A CA 1
ATOM 1639 C C . ALA A 1 207 ? -5.245 5.306 -9.702 1.00 95.94 207 ALA A C 1
ATOM 1641 O O . ALA A 1 207 ? -5.508 4.557 -8.767 1.00 95.94 207 ALA A O 1
ATOM 1642 N N . ARG A 1 208 ? -4.929 6.585 -9.479 1.00 94.69 208 ARG A N 1
ATOM 1643 C CA . ARG A 1 208 ? -4.937 7.163 -8.127 1.00 94.69 208 ARG A CA 1
ATOM 1644 C C . ARG A 1 208 ? -6.348 7.383 -7.610 1.00 94.69 208 ARG A C 1
ATOM 1646 O O . ARG A 1 208 ? -6.552 7.190 -6.420 1.00 94.69 208 ARG A O 1
ATOM 1653 N N . GLU A 1 209 ? -7.261 7.795 -8.484 1.00 96.31 209 GLU A N 1
ATOM 1654 C CA . GLU A 1 209 ? -8.674 7.993 -8.149 1.00 96.31 209 GLU A CA 1
ATOM 1655 C C . GLU A 1 209 ? -9.301 6.664 -7.726 1.00 96.31 209 GLU A C 1
ATOM 1657 O O . GLU A 1 209 ? -9.761 6.548 -6.598 1.00 96.31 209 GLU A O 1
ATOM 1662 N N . ARG A 1 210 ? -9.161 5.612 -8.539 1.00 95.88 210 ARG A N 1
ATOM 1663 C CA . ARG A 1 210 ? -9.665 4.281 -8.170 1.00 95.88 210 ARG A CA 1
ATOM 1664 C C . ARG A 1 210 ? -8.991 3.682 -6.943 1.00 95.88 210 ARG A C 1
ATOM 1666 O O . ARG A 1 210 ? -9.647 3.068 -6.120 1.00 95.88 210 ARG A O 1
ATOM 1673 N N . ALA A 1 211 ? -7.683 3.877 -6.777 1.00 95.62 211 ALA A N 1
ATOM 1674 C CA . ALA A 1 211 ? -7.009 3.431 -5.559 1.00 95.62 211 ALA A CA 1
ATOM 1675 C C . ALA A 1 211 ? -7.502 4.166 -4.301 1.00 95.62 211 ALA A C 1
ATOM 1677 O O . ALA A 1 211 ? -7.289 3.675 -3.199 1.00 95.62 211 ALA A O 1
ATOM 1678 N N . GLN A 1 212 ? -8.085 5.358 -4.444 1.00 95.56 212 GLN A N 1
ATOM 1679 C CA . GLN A 1 212 ? -8.734 6.056 -3.342 1.00 95.56 212 GLN A CA 1
ATOM 1680 C C . GLN A 1 212 ? -10.139 5.492 -3.090 1.00 95.56 212 GLN A C 1
ATOM 1682 O O . GLN A 1 212 ? -10.462 5.242 -1.937 1.00 95.56 212 GLN A O 1
ATOM 1687 N N . GLU A 1 213 ? -10.908 5.205 -4.143 1.00 96.06 213 GLU A N 1
ATOM 1688 C CA . GLU A 1 213 ? -12.220 4.542 -4.044 1.00 96.06 213 GLU A CA 1
ATOM 1689 C C . GLU A 1 213 ? -12.112 3.188 -3.318 1.00 96.06 213 GLU A C 1
ATOM 1691 O O . GLU A 1 213 ? -12.784 2.987 -2.312 1.00 96.06 213 GLU A O 1
ATOM 1696 N N . ILE A 1 214 ? -11.169 2.325 -3.723 1.00 95.75 214 ILE A N 1
ATOM 1697 C CA . ILE A 1 214 ? -10.918 1.019 -3.076 1.00 95.75 214 ILE A CA 1
ATOM 1698 C C . ILE A 1 214 ? -10.615 1.190 -1.577 1.00 95.75 214 ILE A C 1
ATOM 1700 O O . ILE A 1 214 ? -11.058 0.409 -0.735 1.00 95.75 214 ILE A O 1
ATOM 1704 N N . ARG A 1 215 ? -9.872 2.242 -1.200 1.00 95.44 215 ARG A N 1
ATOM 1705 C CA . ARG A 1 215 ? -9.569 2.508 0.214 1.00 95.44 215 ARG A CA 1
ATOM 1706 C C . ARG A 1 215 ? -10.785 2.935 1.010 1.00 95.44 215 ARG A C 1
ATOM 1708 O O . ARG A 1 215 ? -10.861 2.556 2.176 1.00 95.44 215 ARG A O 1
ATOM 1715 N N . GLU A 1 216 ? -11.654 3.744 0.416 1.00 96.25 216 GLU A N 1
ATOM 1716 C CA . GLU A 1 216 ? -12.896 4.214 1.032 1.00 96.25 216 GLU A CA 1
ATOM 1717 C C . GLU A 1 216 ? -13.887 3.054 1.198 1.00 96.25 216 GLU A C 1
ATOM 1719 O O . GLU A 1 216 ? -14.509 2.928 2.251 1.00 96.25 216 GLU A O 1
ATOM 1724 N N . GLU A 1 217 ? -13.960 2.147 0.220 1.00 95.06 217 GLU A N 1
ATOM 1725 C CA . GLU A 1 217 ? -14.729 0.897 0.311 1.00 95.06 217 GLU A CA 1
ATOM 1726 C C . GLU A 1 217 ? -14.203 0.002 1.442 1.00 95.06 217 GLU A C 1
ATOM 1728 O O . GLU A 1 217 ? -14.962 -0.401 2.322 1.00 95.06 217 GLU A O 1
ATOM 1733 N N . THR A 1 218 ? -12.883 -0.195 1.508 1.00 95.44 218 THR A N 1
ATOM 1734 C CA . THR A 1 218 ? -12.217 -0.910 2.612 1.00 95.44 218 THR A CA 1
ATOM 1735 C C . THR A 1 218 ? -12.511 -0.260 3.972 1.00 95.44 218 THR A C 1
ATOM 1737 O O . THR A 1 218 ? -12.727 -0.943 4.967 1.00 95.44 218 THR A O 1
ATOM 1740 N N . GLU A 1 219 ? -12.529 1.073 4.050 1.00 96.56 219 GLU A N 1
ATOM 1741 C CA . GLU A 1 219 ? -12.886 1.807 5.273 1.00 96.56 219 GLU A CA 1
ATOM 1742 C C . GLU A 1 219 ? -14.328 1.521 5.705 1.00 96.56 219 GLU A C 1
ATOM 1744 O O . GLU A 1 219 ? -14.573 1.206 6.871 1.00 96.56 219 GLU A O 1
ATOM 1749 N N . ALA A 1 220 ? -15.270 1.554 4.762 1.00 96.00 220 ALA A N 1
ATOM 1750 C CA . ALA A 1 220 ? -16.667 1.238 5.030 1.00 96.00 220 ALA A CA 1
ATOM 1751 C C . ALA A 1 220 ? -16.853 -0.219 5.490 1.00 96.00 220 ALA A C 1
ATOM 1753 O O . ALA A 1 220 ? -17.640 -0.488 6.399 1.00 96.00 220 ALA A O 1
ATOM 1754 N N . GLU A 1 221 ? -16.119 -1.166 4.906 1.00 95.12 221 GLU A N 1
ATOM 1755 C CA . GLU A 1 221 ? -16.170 -2.573 5.308 1.00 95.12 221 GLU A CA 1
ATOM 1756 C C . GLU A 1 221 ? -15.529 -2.815 6.678 1.00 95.12 221 GLU A C 1
ATOM 1758 O O . GLU A 1 221 ? -16.122 -3.492 7.522 1.00 95.12 221 GLU A O 1
ATOM 1763 N N . ALA A 1 222 ? -14.387 -2.186 6.961 1.00 96.25 222 ALA A N 1
ATOM 1764 C CA . ALA A 1 222 ? -13.752 -2.238 8.275 1.00 96.25 222 ALA A CA 1
ATOM 1765 C C . ALA A 1 222 ? -14.675 -1.695 9.379 1.00 96.25 222 ALA A C 1
ATOM 1767 O O . ALA A 1 222 ? -14.725 -2.263 10.473 1.00 96.25 222 ALA A O 1
ATOM 1768 N N . GLN A 1 223 ? -15.459 -0.650 9.089 1.00 96.56 223 GLN A N 1
ATOM 1769 C CA . GLN A 1 223 ? -16.451 -0.102 10.018 1.00 96.56 223 GLN A CA 1
ATOM 1770 C C . GLN A 1 223 ? -17.567 -1.103 10.367 1.00 96.56 223 GLN A C 1
ATOM 1772 O O . GLN A 1 223 ? -18.139 -1.026 11.451 1.00 96.56 223 GLN A O 1
ATOM 1777 N N . ASN A 1 224 ? -17.872 -2.060 9.485 1.00 96.69 224 ASN A N 1
ATOM 1778 C CA . ASN A 1 224 ? -18.859 -3.109 9.761 1.00 96.69 224 ASN A CA 1
ATOM 1779 C C . ASN A 1 224 ? -18.287 -4.257 10.613 1.00 96.69 224 ASN A C 1
ATOM 1781 O O . ASN A 1 224 ? -19.048 -4.977 11.260 1.00 96.69 224 ASN A O 1
ATOM 1785 N N . ILE A 1 225 ? -16.964 -4.446 10.601 1.00 95.31 225 ILE A N 1
ATOM 1786 C CA . ILE A 1 225 ? -16.260 -5.505 11.344 1.00 95.31 225 ILE A CA 1
ATOM 1787 C C . ILE A 1 225 ? -15.916 -5.041 12.768 1.00 95.31 225 ILE A C 1
ATOM 1789 O O . ILE A 1 225 ? -15.985 -5.814 13.731 1.00 95.31 225 ILE A O 1
ATOM 1793 N N . LEU A 1 226 ? -15.519 -3.779 12.905 1.00 96.25 226 LEU A N 1
ATOM 1794 C CA . LEU A 1 226 ? -15.013 -3.196 14.141 1.00 96.25 226 LEU A CA 1
ATOM 1795 C C . LEU A 1 226 ? -16.097 -2.388 14.858 1.00 96.25 226 LEU A C 1
ATOM 1797 O O . LEU A 1 226 ? -16.972 -1.794 14.235 1.00 96.25 226 LEU A O 1
ATOM 1801 N N . ASN A 1 227 ? -16.026 -2.325 16.188 1.00 97.44 227 ASN A N 1
ATOM 1802 C CA . ASN A 1 227 ? -16.828 -1.350 16.927 1.00 97.44 227 ASN A CA 1
ATOM 1803 C C . ASN A 1 227 ? -16.249 0.074 16.772 1.00 97.44 227 ASN A C 1
ATOM 1805 O O . ASN A 1 227 ? -15.159 0.255 16.234 1.00 97.44 227 ASN A O 1
ATOM 1809 N N . GLU A 1 228 ? -16.966 1.093 17.253 1.00 97.50 228 GLU A N 1
ATOM 1810 C CA . GLU A 1 228 ? -16.597 2.505 17.059 1.00 97.50 228 GLU A CA 1
ATOM 1811 C C . GLU A 1 228 ? -15.192 2.853 17.587 1.00 97.50 228 GLU A C 1
ATOM 1813 O O . GLU A 1 228 ? -14.418 3.513 16.893 1.00 97.50 228 GLU A O 1
ATOM 1818 N N . GLU A 1 229 ? -14.824 2.364 18.775 1.00 97.44 229 GLU A N 1
ATOM 1819 C CA . GLU A 1 229 ? -13.505 2.622 19.370 1.00 97.44 229 GLU A CA 1
ATOM 1820 C C . GLU A 1 229 ? -12.382 1.896 18.612 1.00 97.44 229 GLU A C 1
ATOM 1822 O O . GLU A 1 229 ? -11.336 2.482 18.323 1.00 97.44 229 GLU A O 1
ATOM 1827 N N . GLN A 1 230 ? -12.611 0.631 18.252 1.00 97.62 230 GLN A N 1
ATOM 1828 C CA . GLN A 1 230 ? -11.680 -0.188 17.471 1.00 97.62 230 GLN A CA 1
ATOM 1829 C C . GLN A 1 230 ? -11.447 0.409 16.077 1.00 97.62 230 GLN A C 1
ATOM 1831 O O . GLN A 1 230 ? -10.307 0.497 15.616 1.00 97.62 230 GLN A O 1
ATOM 1836 N N . TYR A 1 231 ? -12.521 0.858 15.424 1.00 98.00 231 TYR A N 1
ATOM 1837 C CA . TYR A 1 231 ? -12.473 1.500 14.116 1.00 98.00 231 TYR A CA 1
ATOM 1838 C C . TYR A 1 231 ? -11.704 2.822 14.164 1.00 98.00 231 TYR A C 1
ATOM 1840 O O . TYR A 1 231 ? -10.844 3.058 13.316 1.00 98.00 231 TYR A O 1
ATOM 1848 N N . ALA A 1 232 ? -11.949 3.663 15.174 1.00 97.94 232 ALA A N 1
ATOM 1849 C CA . ALA A 1 232 ? -11.228 4.923 15.336 1.00 97.94 232 ALA A CA 1
ATOM 1850 C C . ALA A 1 232 ? -9.713 4.704 15.505 1.00 97.94 232 ALA A C 1
ATOM 1852 O O . ALA A 1 232 ? -8.911 5.401 14.879 1.00 97.94 232 ALA A O 1
ATOM 1853 N N . ALA A 1 233 ? -9.312 3.708 16.301 1.00 97.38 233 ALA A N 1
ATOM 1854 C CA . ALA A 1 233 ? -7.906 3.358 16.487 1.00 97.38 233 ALA A CA 1
ATOM 1855 C C . ALA A 1 233 ? -7.255 2.832 15.198 1.00 97.38 233 ALA A C 1
ATOM 1857 O O . ALA A 1 233 ? -6.159 3.263 14.826 1.00 97.38 233 ALA A O 1
ATOM 1858 N N . TRP A 1 234 ? -7.952 1.941 14.487 1.00 96.62 234 TRP A N 1
ATOM 1859 C CA . TRP A 1 234 ? -7.505 1.432 13.194 1.00 96.62 234 TRP A CA 1
ATOM 1860 C C . TRP A 1 234 ? -7.355 2.551 12.157 1.00 96.62 234 TRP A C 1
ATOM 1862 O O . TRP A 1 234 ? -6.304 2.667 11.524 1.00 96.62 234 TRP A O 1
ATOM 1872 N N . SER A 1 235 ? -8.361 3.419 12.032 1.00 96.69 235 SER A N 1
ATOM 1873 C CA . SER A 1 235 ? -8.356 4.553 11.105 1.00 96.69 235 SER A CA 1
ATOM 1874 C C . SER A 1 235 ? -7.188 5.503 11.380 1.00 96.69 235 SER A C 1
ATOM 1876 O O . SER A 1 235 ? -6.491 5.896 10.443 1.00 96.69 235 SER A O 1
ATOM 1878 N N . ALA A 1 236 ? -6.905 5.809 12.651 1.00 96.12 236 ALA A N 1
ATOM 1879 C CA . ALA A 1 236 ? -5.780 6.661 13.029 1.00 96.12 236 ALA A CA 1
ATOM 1880 C C . ALA A 1 236 ? -4.422 6.044 12.640 1.00 96.12 236 ALA A C 1
ATOM 1882 O O . ALA A 1 236 ? -3.562 6.728 12.078 1.00 96.12 236 ALA A O 1
ATOM 1883 N N . LYS A 1 237 ? -4.226 4.738 12.881 1.00 94.50 237 LYS A N 1
ATOM 1884 C CA . LYS A 1 237 ? -3.010 4.017 12.453 1.00 94.50 237 LYS A CA 1
ATOM 1885 C C . LYS A 1 237 ? -2.889 3.965 10.926 1.00 94.50 237 LYS A C 1
ATOM 1887 O O . LYS A 1 237 ? -1.791 4.146 10.393 1.00 94.50 237 LYS A O 1
ATOM 1892 N N . ARG A 1 238 ? -4.003 3.776 10.209 1.00 92.75 238 ARG A N 1
ATOM 1893 C CA . ARG A 1 238 ? -4.041 3.780 8.737 1.00 92.75 238 ARG A CA 1
ATOM 1894 C C . ARG A 1 238 ? -3.627 5.138 8.174 1.00 92.75 238 ARG A C 1
ATOM 1896 O O . ARG A 1 238 ? -2.805 5.188 7.258 1.00 92.75 238 ARG A O 1
ATOM 1903 N N . GLU A 1 239 ? -4.124 6.233 8.745 1.00 92.25 239 GLU A N 1
ATOM 1904 C CA . GLU A 1 239 ? -3.732 7.589 8.354 1.00 92.25 239 GLU A CA 1
ATOM 1905 C C . GLU A 1 239 ? -2.236 7.845 8.607 1.00 92.25 239 GLU A C 1
ATOM 1907 O O . GLU A 1 239 ? -1.549 8.391 7.738 1.00 92.25 239 GLU A O 1
ATOM 1912 N N . GLU A 1 240 ? -1.692 7.386 9.741 1.00 91.69 240 GLU A N 1
ATOM 1913 C CA . GLU A 1 240 ? -0.256 7.483 10.035 1.00 91.69 240 GLU A CA 1
ATOM 1914 C C . GLU A 1 240 ? 0.593 6.743 8.985 1.00 91.69 240 GLU A C 1
ATOM 1916 O O . GLU A 1 240 ? 1.575 7.289 8.462 1.00 91.69 240 GLU A O 1
ATOM 1921 N N . GLU A 1 241 ? 0.212 5.512 8.631 1.00 88.44 241 GLU A N 1
ATOM 1922 C CA . GLU A 1 241 ? 0.900 4.735 7.600 1.00 88.44 241 GLU A CA 1
ATOM 1923 C C . GLU A 1 241 ? 0.794 5.411 6.224 1.00 88.44 241 GLU A C 1
ATOM 1925 O O . GLU A 1 241 ? 1.809 5.577 5.536 1.00 88.44 241 GLU A O 1
ATOM 1930 N N . LEU A 1 242 ? -0.386 5.898 5.829 1.00 86.38 242 LEU A N 1
ATOM 1931 C CA . LEU A 1 242 ? -0.562 6.649 4.581 1.00 86.38 242 LEU A CA 1
ATOM 1932 C C . LEU A 1 242 ? 0.310 7.911 4.559 1.00 86.38 242 LEU A C 1
ATOM 1934 O O . LEU A 1 242 ? 1.014 8.165 3.574 1.00 86.38 242 LEU A O 1
ATOM 1938 N N . ALA A 1 243 ? 0.349 8.669 5.655 1.00 87.56 243 ALA A N 1
ATOM 1939 C CA . ALA A 1 243 ? 1.211 9.837 5.795 1.00 87.56 243 ALA A CA 1
ATOM 1940 C C . ALA A 1 243 ? 2.699 9.464 5.698 1.00 87.56 243 ALA A C 1
ATOM 1942 O O . ALA A 1 243 ? 3.486 10.189 5.082 1.00 87.56 243 ALA A O 1
ATOM 1943 N N . ARG A 1 244 ? 3.109 8.305 6.222 1.00 83.94 244 ARG A N 1
ATOM 1944 C CA . ARG A 1 244 ? 4.484 7.796 6.104 1.00 83.94 244 ARG A CA 1
ATOM 1945 C C . ARG A 1 244 ? 4.861 7.488 4.651 1.00 83.94 244 ARG A C 1
ATOM 1947 O O . ARG A 1 244 ? 5.989 7.793 4.241 1.00 83.94 244 ARG A O 1
ATOM 1954 N N . TYR A 1 245 ? 3.939 6.927 3.867 1.00 78.75 245 TYR A N 1
ATOM 1955 C CA . TYR A 1 245 ? 4.163 6.602 2.453 1.00 78.75 245 TYR A CA 1
ATOM 1956 C C . TYR A 1 245 ? 4.091 7.824 1.530 1.00 78.75 245 TYR A C 1
ATOM 1958 O O . TYR A 1 245 ? 4.966 8.000 0.676 1.00 78.75 245 TYR A O 1
ATOM 1966 N N . TYR A 1 246 ? 3.088 8.685 1.699 1.00 74.81 246 TYR A N 1
ATOM 1967 C CA . TYR A 1 246 ? 2.828 9.814 0.801 1.00 74.81 246 TYR A CA 1
ATOM 1968 C C . TYR A 1 246 ? 3.483 11.129 1.260 1.00 74.81 246 TYR A C 1
ATOM 1970 O O . TYR A 1 246 ? 3.866 11.958 0.430 1.00 74.81 246 TYR A O 1
ATOM 1978 N N . GLY A 1 247 ? 3.698 11.311 2.564 1.00 65.31 247 GLY A N 1
ATOM 1979 C CA . GLY A 1 247 ? 4.209 12.549 3.164 1.00 65.31 247 GLY A CA 1
ATOM 1980 C C . GLY A 1 247 ? 5.705 12.808 2.959 1.00 65.31 247 GLY A C 1
ATOM 1981 O O . GLY A 1 247 ? 6.146 13.955 3.042 1.00 65.31 247 GLY A O 1
ATOM 1982 N N . ARG A 1 248 ? 6.512 11.798 2.598 1.00 58.31 248 ARG A N 1
ATOM 1983 C CA . ARG A 1 248 ? 7.959 11.990 2.344 1.00 58.31 248 ARG A CA 1
ATOM 1984 C C . ARG A 1 248 ? 8.287 12.834 1.109 1.00 58.31 248 ARG A C 1
ATOM 1986 O O . ARG A 1 248 ? 9.445 13.199 0.937 1.00 58.31 248 ARG A O 1
ATOM 1993 N N . ARG A 1 249 ? 7.317 13.133 0.239 1.00 52.88 249 ARG A N 1
ATOM 1994 C CA . ARG A 1 249 ? 7.564 13.794 -1.057 1.00 52.88 249 ARG A CA 1
ATOM 1995 C C . ARG A 1 249 ? 7.399 15.323 -1.043 1.00 52.88 249 ARG A C 1
ATOM 1997 O O . ARG A 1 249 ? 7.564 15.937 -2.091 1.00 52.88 249 ARG A O 1
ATOM 2004 N N . ARG A 1 250 ? 7.072 15.931 0.106 1.00 46.72 250 ARG A N 1
ATOM 2005 C CA . ARG A 1 250 ? 6.798 17.379 0.251 1.00 46.72 250 ARG A CA 1
ATOM 2006 C C . ARG A 1 250 ? 7.804 18.162 1.117 1.00 46.72 250 ARG A C 1
ATOM 2008 O O . ARG A 1 250 ? 7.501 19.287 1.498 1.00 46.72 250 ARG A O 1
ATOM 2015 N N . ARG A 1 251 ? 8.982 17.609 1.423 1.00 40.94 251 ARG A N 1
ATOM 2016 C CA . ARG A 1 251 ? 10.076 18.351 2.080 1.00 40.94 251 ARG A CA 1
ATOM 2017 C C . ARG A 1 251 ? 11.289 18.478 1.176 1.00 40.94 251 ARG A C 1
ATOM 2019 O O . ARG A 1 251 ? 11.595 17.482 0.484 1.00 40.94 251 ARG A O 1
#

Solvent-accessible surface area (backbone atoms only — not comparable to full-atom values): 14972 Å² total; per-residue (Å²): 139,83,87,90,80,75,72,73,67,59,56,56,60,56,52,53,55,54,55,53,54,54,58,52,52,56,52,53,55,53,51,52,54,54,60,65,67,70,72,80,77,84,94,75,84,94,76,89,83,92,78,81,94,71,92,75,95,68,84,68,85,69,63,59,78,65,54,58,50,49,52,51,50,51,52,51,52,52,53,49,50,56,53,52,50,52,52,51,52,51,52,52,52,53,54,55,54,58,70,73,50,83,68,81,77,76,82,84,74,81,85,68,60,68,65,60,56,50,55,51,66,71,44,88,49,67,68,57,49,51,53,53,53,46,54,54,48,51,54,53,47,50,58,49,49,52,56,47,50,54,53,50,49,60,51,48,55,54,47,53,54,51,51,51,52,47,29,68,76,61,64,50,50,72,66,43,49,49,53,51,52,52,52,54,49,51,49,51,51,54,43,50,51,45,55,49,54,21,68,77,74,66,43,56,66,63,39,51,54,51,48,47,50,51,50,53,52,51,50,58,52,46,50,74,65,34,56,74,70,49,34,53,54,50,51,52,52,50,50,53,52,49,45,64,72,63,53,71,78,81,118

Mean predicted aligned error: 19.19 Å

Sequence (251 aa):
MRSRVPWILSSFLAAGLALSLWSQGARIAQLEGQLVGAGAVEAGSVQAQAQVWGGEDQPNENGSPLVVRLQRVEEEVQSLRKKVERRRANKLRGAASALVSGSPRHHGIADIDSHNVIDALDSDDPDIRQRLGSLVRDEMEEQREQRREERREKRRQRMEAMLEELAEQHQFTDSQYQGLSDLISEERDEISELFRAAREDHSFGQARERAQEIREETEAEAQNILNEEQYAAWSAKREEELARYYGRRRR

pLDDT: mean 76.42, std 18.7, range [36.47, 98.0]

Radius of gyration: 32.21 Å; Cα contacts (8 Å, |Δi|>4): 52; chains: 1; bounding box: 87×83×54 Å

Foldseek 3Di:
DDDDPDPPVVVVVVVVVVVVVVVVVVVVVVVVVVVVVVPPDDPDDPDDDPDDPDDDDDPPPPPDPVVVVVVVVVVVVVVVVVVVVVVVVVVVVVVVVVVVPPPPPDPPDDDPPPVVVVVLVVDPDPVSVVVVVVVVVVVVVVVVVVVVVVVVVVVLVVVLVVLVVLCVVVVADPVLSVQLSVLVVVLVVVLVVLVVVCVVVVVVVVSVVVNVVSVVVSLVVNPVSDDPVSSVSVVVVVVVVVCVVPVVPPD

Secondary structure (DSSP, 8-state):
-----SHHHHHHHHHHHHHHHHHHHHHHHHHHHHHHHTTSS--------------------S--HHHHHHHHHHHHHHHHHHHHHHHHHHHHHHHHHHHHS--------SS--HHHHHHHHH---HHHHHHHHHHHHHHHHHHHHHHHHHHHHHHHHHHHHHHHHHHHHHT--HHHHHHHHHHHHHHHHHHHHHHHHHHHH--HHHHHHHHHHHHHHHHHHHHHHS-HHHHHHHHHHHHHHHHHHHGGG--